Protein AF-A0A2V9ZRH6-F1 (afdb_monomer)

pLDDT: mean 89.8, std 12.89, range [31.31, 98.88]

Secondary structure (DSSP, 8-state):
-----SHHHHHHHHHHHHHHHSSHHHHHHHHSPP--EEEEE-EEESSTTTTIIIIITTTEEEHHHHHHHHHHHHHHSEE--HHHHHHHHTTSS---SSEEEEEE-TTBTHIIIIIHHHHHHHT--EEEEE-HHHHHHT---HHHHHHHHHHH---SEEEETTTTEEEE-SSHHHHHHHHHHHHHHHHT--HHHHHHHHHHHHHHTT-------TTSBPPHHHHHHHHHTT-EEEE--SS---GGG--

Radius of gyration: 20.86 Å; Cα contacts (8 Å, |Δi|>4): 371; chains: 1; bounding box: 56×36×54 Å

Sequence (247 aa):
MMSKNNSSRGIKHHVRTAIAKTGVMRLAVHAAPASIAILRYHSVQEDRARFGNSIGEAIIHSLATFRQQMETVAVQFDPMSMDDALLFLRGERSLPRRPVVVTFDDGFADNAELAAPVLDRLGIPATFYVTVNPVDSSQPPWFCRLRHAFATTQKKTWFDSIEDSTRNLEKAPERKAAFLVASERCAQKTAAAQNGALQLIEHELEVEPFAPGERFMMSWEQVRSLRKAGHIVGSHTLSHPNLAHIT

Solvent-accessible surface area (backbone atoms only — not comparable to full-atom values): 13722 Å² total; per-residue (Å²): 142,79,91,80,61,73,65,60,54,54,53,51,49,52,50,51,52,48,45,64,70,68,39,56,59,63,56,51,57,76,76,47,78,94,70,74,47,75,47,78,47,44,38,39,28,86,58,49,70,82,46,25,51,28,76,29,56,93,53,41,36,38,40,70,58,51,49,56,49,48,56,47,40,63,74,72,38,40,68,35,42,67,67,59,53,52,35,34,76,71,70,76,43,82,80,63,96,42,32,32,30,40,35,31,39,63,33,34,19,34,40,61,74,52,43,41,63,55,28,62,77,61,71,44,42,36,34,40,21,29,19,44,46,28,30,75,69,66,40,78,51,67,67,29,43,51,38,30,35,63,64,67,31,82,51,54,58,48,75,39,82,84,78,74,40,78,41,56,38,79,46,71,71,46,28,50,50,53,44,52,55,55,48,52,58,40,40,66,31,50,72,70,61,21,53,51,52,51,52,51,49,32,57,76,39,69,40,78,83,80,74,84,63,84,70,53,35,26,46,70,68,49,57,52,46,44,46,74,76,65,31,48,77,46,76,38,50,58,75,64,58,39,72,94,56,64,131

Foldseek 3Di:
DDDPDPPVVVVVVVVVVVCVVVCVVVVVLVVDPDDEAEAEAAAEDCDLVLLCQQCNSVRYHYLVVLLVVLVCCLVPADADAVVQVVCVVVVNDDDDSHYYAYEYEAAFLRCLVRVLVSCLVSVHAYEYAYQAQCQVVVHGALLSQLSNLLSPQPDQWFQDPVVRDIFGSPDPVRSVVVSVVLVVVLLLDDDPVSVVSSVVSSVRSVHDGDDSDPRGGHYVVSVVVSVVSVYHYHHCYHRNHNPVNDD

Nearest PDB structures (foldseek):
  6dq3-assembly2_B  TM=8.602E-01  e=1.138E-06  Streptococcus pyogenes
  4f9d-assembly1_A  TM=4.396E-01  e=4.884E-07  Escherichia coli K-12
  3vus-assembly1_A  TM=4.229E-01  e=5.512E-07  Escherichia coli K-12
  4f9j-assembly2_B  TM=4.388E-01  e=1.540E-06  Escherichia coli K-12
  5bu6-assembly1_A  TM=3.943E-01  e=5.820E-06  Bordetella bronchiseptica RB50

Mean predicted aligned error: 7.17 Å

Structure (mmCIF, N/CA/C/O backbone):
data_AF-A0A2V9ZRH6-F1
#
_entry.id   AF-A0A2V9ZRH6-F1
#
loop_
_atom_site.group_PDB
_atom_site.id
_atom_site.type_symbol
_atom_site.label_atom_id
_atom_site.label_alt_id
_atom_site.label_comp_id
_atom_site.label_asym_id
_atom_site.label_entity_id
_atom_site.label_seq_id
_atom_site.pdbx_PDB_ins_code
_atom_site.Cartn_x
_atom_site.Cartn_y
_atom_site.Cartn_z
_atom_site.occupancy
_atom_site.B_iso_or_equiv
_atom_site.auth_seq_id
_atom_site.auth_comp_id
_atom_site.auth_asym_id
_atom_site.auth_atom_id
_atom_site.pdbx_PDB_model_num
ATOM 1 N N . MET A 1 1 ? 32.231 13.919 0.651 1.00 37.91 1 MET A N 1
ATOM 2 C CA . MET A 1 1 ? 32.568 13.510 2.031 1.00 37.91 1 MET A CA 1
ATOM 3 C C . MET A 1 1 ? 31.664 14.275 2.997 1.00 37.91 1 MET A C 1
ATOM 5 O O . MET A 1 1 ? 31.965 15.401 3.348 1.00 37.91 1 MET A O 1
ATOM 9 N N . MET A 1 2 ? 30.504 13.712 3.346 1.00 31.31 2 MET A N 1
ATOM 10 C CA . MET A 1 2 ? 29.582 14.247 4.360 1.00 31.31 2 MET A CA 1
ATOM 11 C C . MET A 1 2 ? 28.933 13.050 5.057 1.00 31.31 2 MET A C 1
ATOM 13 O O . MET A 1 2 ? 27.929 12.506 4.608 1.00 31.31 2 MET A O 1
ATOM 17 N N . SER A 1 3 ? 29.566 12.618 6.145 1.00 37.31 3 SER A N 1
ATOM 18 C CA . SER A 1 3 ? 28.985 11.703 7.123 1.00 37.31 3 SER A CA 1
ATOM 19 C C . SER A 1 3 ? 27.866 12.447 7.850 1.00 37.31 3 SER A C 1
ATOM 21 O O . SER A 1 3 ? 28.121 13.262 8.734 1.00 37.31 3 SER A O 1
ATOM 23 N N . LYS A 1 4 ? 26.609 12.222 7.455 1.00 41.28 4 LYS A N 1
ATOM 24 C CA . LYS A 1 4 ? 25.461 12.601 8.281 1.00 41.28 4 LYS A CA 1
ATOM 25 C C . LYS A 1 4 ? 24.992 11.383 9.078 1.00 41.28 4 LYS A C 1
ATOM 27 O O . LYS A 1 4 ? 24.203 10.573 8.614 1.00 41.28 4 LYS A O 1
ATOM 32 N N . ASN A 1 5 ? 25.422 11.393 10.339 1.00 47.94 5 ASN A N 1
ATOM 33 C CA . ASN A 1 5 ? 24.575 11.187 11.512 1.00 47.94 5 ASN A CA 1
ATOM 34 C C . ASN A 1 5 ? 24.037 9.775 11.808 1.00 47.94 5 ASN A C 1
ATOM 36 O O . ASN A 1 5 ? 22.830 9.535 11.805 1.00 47.94 5 ASN A O 1
ATOM 40 N N . ASN A 1 6 ? 24.927 8.892 12.271 1.00 42.88 6 ASN A N 1
ATOM 41 C CA . ASN A 1 6 ? 24.525 7.777 13.141 1.00 42.88 6 ASN A CA 1
ATOM 42 C C . ASN A 1 6 ? 24.335 8.234 14.613 1.00 42.88 6 ASN A C 1
ATOM 44 O O . ASN A 1 6 ? 23.472 7.728 15.324 1.00 42.88 6 ASN A O 1
ATOM 48 N N . SER A 1 7 ? 25.062 9.277 15.044 1.00 46.47 7 SER A N 1
ATOM 49 C CA . SER A 1 7 ? 24.999 9.846 16.406 1.00 46.47 7 SER A CA 1
ATOM 50 C C . SER A 1 7 ? 23.654 10.527 16.730 1.00 46.47 7 SER A C 1
ATOM 52 O O . SER A 1 7 ? 23.067 10.299 17.790 1.00 46.47 7 SER A O 1
ATOM 54 N N . SER A 1 8 ? 23.074 11.288 15.790 1.00 48.22 8 SER A N 1
ATOM 55 C CA . SER A 1 8 ? 21.807 11.997 16.048 1.00 48.22 8 SER A CA 1
ATOM 56 C C . SER A 1 8 ? 20.585 11.075 16.138 1.00 48.22 8 SER A C 1
ATOM 58 O O . SER A 1 8 ? 19.600 11.428 16.788 1.00 48.22 8 SER A O 1
ATOM 60 N N . ARG A 1 9 ? 20.638 9.877 15.533 1.00 52.31 9 ARG A N 1
ATOM 61 C CA . ARG A 1 9 ? 19.595 8.846 15.670 1.00 52.31 9 ARG A CA 1
ATOM 62 C C . ARG A 1 9 ? 19.578 8.241 17.075 1.00 52.31 9 ARG A C 1
ATOM 64 O O . ARG A 1 9 ? 18.494 8.095 17.637 1.00 52.31 9 ARG A O 1
ATOM 71 N N . GLY A 1 10 ? 20.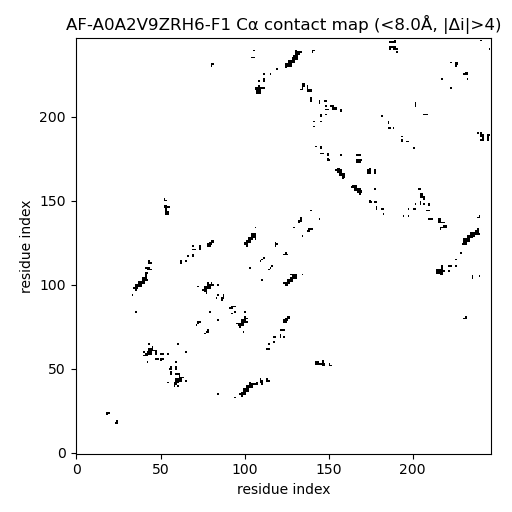748 7.967 17.656 1.00 58.94 10 GLY A N 1
ATOM 72 C CA . GLY A 1 10 ? 20.874 7.475 19.033 1.00 58.94 10 GLY A CA 1
ATOM 73 C C . GLY A 1 10 ? 20.361 8.489 20.056 1.00 58.94 10 GLY A C 1
ATOM 74 O O . GLY A 1 10 ? 19.518 8.162 20.887 1.00 58.94 10 GLY A O 1
ATOM 75 N N . ILE A 1 11 ? 20.766 9.756 19.924 1.00 69.12 11 ILE A N 1
ATOM 76 C CA . ILE A 1 11 ? 20.312 10.837 20.816 1.00 69.12 11 ILE A CA 1
ATOM 77 C C . ILE A 1 11 ? 18.791 11.026 20.724 1.00 69.12 11 ILE A C 1
ATOM 79 O O . ILE A 1 11 ? 18.114 11.053 21.749 1.00 69.12 11 ILE A O 1
ATOM 83 N N . LYS A 1 12 ? 18.219 11.070 19.511 1.00 60.78 12 LYS A N 1
ATOM 84 C CA . LYS A 1 12 ? 16.758 11.150 19.326 1.00 60.78 12 LYS A CA 1
ATOM 85 C C . LYS A 1 12 ? 16.028 9.960 19.947 1.00 60.78 12 LYS A C 1
ATOM 87 O O . LYS A 1 12 ? 14.960 10.145 20.526 1.00 60.78 12 LYS A O 1
ATOM 92 N N . HIS A 1 13 ? 16.591 8.756 19.849 1.00 68.00 13 HIS A N 1
ATOM 93 C CA . HIS A 1 13 ? 16.018 7.568 20.471 1.00 68.00 13 HIS A CA 1
ATOM 94 C C . HIS A 1 13 ? 16.013 7.680 22.002 1.00 68.00 13 HIS A C 1
ATOM 96 O O . HIS A 1 13 ? 14.967 7.479 22.613 1.00 68.00 13 HIS A O 1
ATOM 102 N N . HIS A 1 14 ? 17.132 8.062 22.622 1.00 72.75 14 HIS A N 1
ATOM 103 C CA . HIS A 1 14 ? 17.216 8.218 24.076 1.00 72.75 14 HIS A CA 1
ATOM 104 C C . HIS A 1 14 ? 16.322 9.341 24.602 1.00 72.75 14 HIS A C 1
ATOM 106 O O . HIS A 1 14 ? 15.630 9.135 25.594 1.00 72.75 14 HIS A O 1
ATOM 112 N N . VAL A 1 15 ? 16.259 10.479 23.906 1.00 74.88 15 VAL A N 1
ATOM 113 C CA . VAL A 1 15 ? 15.352 11.586 24.246 1.00 74.88 15 VAL A CA 1
ATOM 114 C C . VAL A 1 15 ? 13.893 11.144 24.138 1.00 74.88 15 VAL A C 1
ATOM 116 O O . VAL A 1 15 ? 13.125 11.355 25.072 1.00 74.88 15 VAL A O 1
ATOM 119 N N . ARG A 1 16 ? 13.503 10.456 23.054 1.00 73.31 16 ARG A N 1
ATOM 120 C CA . ARG A 1 16 ? 12.137 9.929 22.897 1.00 73.31 16 ARG A CA 1
ATOM 121 C C . ARG A 1 16 ? 11.791 8.924 23.995 1.00 73.31 16 ARG A C 1
ATOM 123 O O . ARG A 1 16 ? 10.700 8.981 24.549 1.00 73.31 16 ARG A O 1
ATOM 130 N N . THR A 1 17 ? 12.716 8.027 24.324 1.00 70.12 17 THR A N 1
ATOM 131 C CA . THR A 1 17 ? 12.535 7.027 25.382 1.00 70.12 17 THR A CA 1
ATOM 132 C C . THR A 1 17 ? 12.458 7.678 26.763 1.00 70.12 17 THR A C 1
ATOM 134 O O . THR A 1 17 ? 11.621 7.278 27.564 1.00 70.12 17 THR A O 1
ATOM 137 N N . ALA A 1 18 ? 13.268 8.701 27.040 1.00 73.25 18 ALA A N 1
ATOM 138 C CA . ALA A 1 18 ? 13.211 9.461 28.284 1.00 73.25 18 ALA A CA 1
ATOM 139 C C . ALA A 1 18 ? 11.875 10.205 28.416 1.00 73.25 18 ALA A C 1
ATOM 141 O O . ALA A 1 18 ? 11.185 10.025 29.410 1.00 73.25 18 ALA A O 1
ATOM 142 N N . ILE A 1 19 ? 11.451 10.937 27.382 1.00 71.31 19 ILE A N 1
ATOM 143 C CA . ILE A 1 19 ? 10.156 11.638 27.341 1.00 71.31 19 ILE A CA 1
ATOM 144 C C . ILE A 1 19 ? 8.974 10.662 27.491 1.00 71.31 19 ILE A C 1
ATOM 146 O O . ILE A 1 19 ? 7.994 10.959 28.175 1.00 71.31 19 ILE A O 1
ATOM 150 N N . ALA A 1 20 ? 9.056 9.478 26.876 1.00 68.19 20 ALA A N 1
ATOM 151 C CA . ALA A 1 20 ? 8.037 8.442 27.025 1.00 68.19 20 ALA A CA 1
ATOM 152 C C . ALA A 1 20 ? 7.996 7.872 28.455 1.00 68.19 20 ALA A C 1
ATOM 154 O O . ALA A 1 20 ? 6.912 7.611 28.977 1.00 68.19 20 ALA A O 1
ATOM 155 N N . LYS A 1 21 ? 9.160 7.706 29.099 1.00 72.19 21 LYS A N 1
ATOM 156 C CA . LYS A 1 21 ? 9.288 7.177 30.466 1.00 72.19 21 LYS A CA 1
ATOM 157 C C . LYS A 1 21 ? 8.916 8.188 31.552 1.00 72.19 21 LYS A C 1
ATOM 159 O O . LYS A 1 21 ? 8.420 7.773 32.591 1.00 72.19 21 LYS A O 1
ATOM 164 N N . THR A 1 22 ? 9.115 9.487 31.327 1.00 77.25 22 THR A N 1
ATOM 165 C CA . THR A 1 22 ? 8.791 10.539 32.310 1.00 77.25 22 THR A CA 1
ATOM 166 C C . THR A 1 22 ? 7.296 10.834 32.411 1.00 77.25 22 THR A C 1
ATOM 168 O O . THR A 1 22 ? 6.878 11.558 33.306 1.00 77.25 22 THR A O 1
ATOM 171 N N . GLY A 1 23 ? 6.469 10.313 31.497 1.00 66.69 23 GLY A N 1
ATOM 172 C CA . GLY A 1 23 ? 5.023 10.548 31.511 1.00 66.69 23 GLY A CA 1
ATOM 173 C C . GLY A 1 23 ? 4.612 11.963 31.089 1.00 66.69 23 GLY A C 1
ATOM 174 O O . GLY A 1 23 ? 3.419 12.246 31.037 1.00 66.69 23 GLY A O 1
ATOM 175 N N . VAL A 1 24 ? 5.558 12.825 30.700 1.00 74.00 24 VAL A N 1
ATOM 176 C CA . VAL A 1 24 ? 5.284 14.190 30.213 1.00 74.00 24 VAL A CA 1
ATOM 177 C C . VAL A 1 24 ? 4.322 14.169 29.021 1.00 74.00 24 VAL A C 1
ATOM 179 O O . VAL A 1 24 ? 3.383 14.957 28.974 1.00 74.00 24 VAL A O 1
ATOM 182 N N . MET A 1 25 ? 4.466 13.198 28.111 1.00 65.75 25 MET A N 1
ATOM 183 C CA . MET A 1 25 ? 3.510 13.012 27.009 1.00 65.75 25 MET A CA 1
ATOM 184 C C . MET A 1 25 ? 2.125 12.587 27.500 1.00 65.75 25 MET A C 1
ATOM 186 O O . MET A 1 25 ? 1.124 13.000 26.927 1.00 65.75 25 MET A O 1
ATOM 190 N N . ARG A 1 26 ? 2.042 11.789 28.575 1.00 65.12 26 ARG A N 1
ATOM 191 C CA . ARG A 1 26 ? 0.751 11.408 29.164 1.00 65.12 26 ARG A CA 1
ATOM 192 C C . ARG A 1 26 ? 0.052 12.624 29.765 1.00 65.12 26 ARG A C 1
ATOM 194 O O . ARG A 1 26 ? -1.153 12.736 29.599 1.00 65.12 26 ARG A O 1
ATOM 201 N N . LEU A 1 27 ? 0.782 13.534 30.410 1.00 64.06 27 LEU A N 1
ATOM 202 C CA . LEU A 1 27 ? 0.233 14.786 30.945 1.00 64.06 27 LEU A CA 1
ATOM 203 C C . LEU A 1 27 ? -0.203 15.746 29.830 1.00 64.06 27 LEU A C 1
ATOM 205 O O . LEU A 1 27 ? -1.314 16.261 29.881 1.00 64.06 27 LEU A O 1
ATOM 209 N N . ALA A 1 28 ? 0.614 15.916 28.787 1.00 65.56 28 ALA A N 1
ATOM 210 C CA . ALA A 1 28 ? 0.285 16.772 27.646 1.00 65.56 28 ALA A CA 1
ATOM 211 C C . ALA A 1 28 ? -0.995 16.328 26.910 1.00 65.56 28 ALA A C 1
ATOM 213 O O . ALA A 1 28 ? -1.771 17.169 26.468 1.00 65.56 28 ALA A O 1
ATOM 214 N N . VAL A 1 29 ? -1.262 15.017 26.839 1.00 63.91 29 VAL A N 1
ATOM 215 C CA . VAL A 1 29 ? -2.497 14.473 26.244 1.00 63.91 29 VAL A CA 1
ATOM 216 C C . VAL A 1 29 ? -3.758 14.891 27.014 1.00 63.91 29 VAL A C 1
ATOM 218 O O . VAL A 1 29 ? -4.801 15.040 26.392 1.00 63.91 29 VAL A O 1
ATOM 221 N N . HIS A 1 30 ? -3.687 15.141 28.328 1.00 65.06 30 HIS A N 1
ATOM 222 C CA . HIS A 1 30 ? -4.862 15.570 29.106 1.00 65.06 30 HIS A CA 1
ATOM 223 C C . HIS A 1 30 ? -5.248 17.038 28.866 1.00 65.06 30 HIS A C 1
ATOM 225 O O . HIS A 1 30 ? -6.378 17.416 29.156 1.00 65.06 30 HIS A O 1
ATOM 231 N N . ALA A 1 31 ? -4.327 17.860 28.352 1.00 69.56 31 ALA A N 1
ATOM 232 C CA . ALA A 1 31 ? -4.577 19.263 28.013 1.00 69.56 31 ALA A CA 1
ATOM 233 C C . ALA A 1 31 ? -4.838 19.482 26.510 1.00 69.56 31 ALA A C 1
ATOM 235 O O . ALA A 1 31 ? -5.194 20.585 26.099 1.00 69.56 31 ALA A O 1
ATOM 236 N N . ALA A 1 32 ? -4.632 18.453 25.683 1.00 68.69 32 ALA A N 1
ATOM 237 C CA . ALA A 1 32 ? -4.866 18.514 24.248 1.00 68.69 32 ALA A CA 1
ATOM 238 C C . ALA A 1 32 ? -6.368 18.373 23.928 1.00 68.69 32 ALA A C 1
ATOM 240 O O . ALA A 1 32 ? -7.084 17.668 24.642 1.00 68.69 32 ALA A O 1
ATOM 241 N N . PRO A 1 33 ? -6.860 19.005 22.846 1.00 71.75 33 PRO A N 1
ATOM 242 C CA . PRO A 1 33 ? -8.224 18.786 22.379 1.00 71.75 33 PRO A CA 1
ATOM 243 C C . PRO A 1 33 ? -8.466 17.307 22.045 1.00 71.75 33 PRO A C 1
ATOM 245 O O . PRO A 1 33 ? -7.546 16.577 21.654 1.00 71.75 33 PRO A O 1
ATOM 248 N N . ALA A 1 34 ? -9.722 16.877 22.187 1.00 77.31 34 ALA A N 1
ATOM 249 C CA . ALA A 1 34 ? -10.141 15.517 21.873 1.00 77.31 34 ALA A CA 1
ATOM 250 C C . ALA A 1 34 ? -9.729 15.157 20.436 1.00 77.31 34 ALA A C 1
ATOM 252 O O . ALA A 1 34 ? -10.068 15.859 19.484 1.00 77.31 34 ALA A O 1
ATOM 253 N N . SER A 1 35 ? -8.958 14.083 20.287 1.00 84.88 35 SER A N 1
ATOM 254 C CA . SER A 1 35 ? -8.385 13.660 19.009 1.00 84.88 35 SER A CA 1
ATOM 255 C C . SER A 1 35 ? -8.382 12.142 18.900 1.00 84.88 35 SER A C 1
ATOM 257 O O . SER A 1 35 ? -8.351 11.439 19.908 1.00 84.88 35 SER A O 1
ATOM 259 N N . ILE A 1 36 ? -8.419 11.647 17.662 1.00 91.38 36 ILE A N 1
ATOM 260 C CA . ILE A 1 36 ? -8.384 10.221 17.332 1.00 91.38 36 ILE A CA 1
ATOM 261 C C . ILE A 1 36 ? -7.041 9.912 16.680 1.00 91.38 36 ILE A C 1
ATOM 263 O O . ILE A 1 36 ? -6.648 10.577 15.720 1.00 91.38 36 ILE A O 1
ATOM 267 N N . ALA A 1 37 ? -6.341 8.893 17.177 1.00 94.62 37 ALA A N 1
ATOM 268 C CA . ALA A 1 37 ? -5.171 8.364 16.490 1.00 94.62 37 ALA A CA 1
ATOM 269 C C . ALA A 1 37 ? -5.615 7.382 15.396 1.00 94.62 37 ALA A C 1
ATOM 271 O O . ALA A 1 37 ? -6.329 6.425 15.682 1.00 94.62 37 ALA A O 1
ATOM 272 N N . ILE A 1 38 ? -5.167 7.586 14.157 1.00 96.88 38 ILE A N 1
ATOM 273 C CA . ILE A 1 38 ? -5.409 6.650 13.050 1.00 96.88 38 ILE A CA 1
ATOM 274 C C . ILE A 1 38 ? -4.075 6.004 12.670 1.00 96.88 38 ILE A C 1
ATOM 276 O O . ILE A 1 38 ? -3.145 6.684 12.230 1.00 96.88 38 ILE A O 1
ATOM 280 N N . LEU A 1 39 ? -3.970 4.692 12.875 1.00 98.31 39 LEU A N 1
ATOM 281 C CA . LEU A 1 39 ? -2.809 3.885 12.518 1.00 98.31 39 LEU A CA 1
ATOM 282 C C . LEU A 1 39 ? -3.047 3.243 11.155 1.00 98.31 39 LEU A C 1
ATOM 284 O O . LEU A 1 39 ? -3.880 2.351 11.024 1.00 98.31 39 LEU A O 1
ATOM 288 N N . ARG A 1 40 ? -2.291 3.688 10.153 1.00 97.88 40 ARG A N 1
ATOM 289 C CA . ARG A 1 40 ? -2.414 3.216 8.774 1.00 97.88 40 ARG A CA 1
ATOM 290 C C . ARG A 1 40 ? -1.302 2.234 8.422 1.00 97.88 40 ARG A C 1
ATOM 292 O O . ARG A 1 40 ? -0.121 2.593 8.432 1.00 97.88 40 ARG A O 1
ATOM 299 N N . TYR A 1 41 ? -1.710 1.046 8.010 1.00 98.56 41 TYR A N 1
ATOM 300 C CA . TYR A 1 41 ? -0.884 -0.036 7.493 1.00 98.56 41 TYR A CA 1
ATOM 301 C C . TYR A 1 41 ? -1.184 -0.276 6.011 1.00 98.56 41 TYR A C 1
ATOM 303 O O . TYR A 1 41 ? -2.111 0.304 5.456 1.00 98.56 41 TYR A O 1
ATOM 311 N N . HIS A 1 42 ? -0.343 -1.061 5.346 1.00 98.12 42 HIS A N 1
ATOM 312 C CA . HIS A 1 42 ? -0.558 -1.466 3.952 1.00 98.12 42 HIS A CA 1
ATOM 313 C C . HIS A 1 42 ? -0.349 -2.973 3.835 1.00 98.12 42 HIS A C 1
ATOM 315 O O . HIS A 1 42 ? -1.299 -3.681 3.544 1.00 98.12 42 HIS A O 1
ATOM 321 N N . SER A 1 43 ? 0.871 -3.446 4.125 1.00 98.06 43 SER A N 1
ATOM 322 C CA . SER A 1 43 ? 1.259 -4.862 4.074 1.00 98.06 43 SER A CA 1
ATOM 323 C C . SER A 1 43 ? 1.958 -5.292 5.368 1.00 98.06 43 SER A C 1
ATOM 325 O O . SER A 1 43 ? 2.771 -4.544 5.929 1.00 98.06 43 SER A O 1
ATOM 327 N N . VAL A 1 44 ? 1.654 -6.500 5.837 1.00 98.12 44 VAL A N 1
ATOM 328 C CA . VAL A 1 44 ? 2.242 -7.171 7.000 1.00 98.12 44 VAL A CA 1
ATOM 329 C C . VAL A 1 44 ? 2.787 -8.526 6.560 1.00 98.12 44 VAL A C 1
ATOM 331 O O . VAL A 1 44 ? 2.029 -9.397 6.173 1.00 98.12 44 VAL A O 1
ATOM 334 N N . GLN A 1 45 ? 4.097 -8.742 6.643 1.00 96.69 45 GLN A N 1
ATOM 335 C CA . GLN A 1 45 ? 4.755 -9.954 6.136 1.00 96.69 45 GLN A CA 1
ATOM 336 C C . GLN A 1 45 ? 5.626 -10.610 7.208 1.00 96.69 45 GLN A C 1
ATOM 338 O O . GLN A 1 45 ? 6.186 -9.926 8.063 1.00 96.69 45 GLN A O 1
ATOM 343 N N . GLU A 1 46 ? 5.801 -11.928 7.159 1.00 95.56 46 GLU A N 1
ATOM 344 C CA . GLU A 1 46 ? 6.802 -12.608 7.996 1.00 95.56 46 GLU A CA 1
ATOM 345 C C . GLU A 1 46 ? 8.223 -12.213 7.574 1.00 95.56 46 GLU A C 1
ATOM 347 O O . GLU A 1 46 ? 9.013 -11.749 8.399 1.00 95.56 46 GLU A O 1
ATOM 352 N N . ASP A 1 47 ? 8.499 -12.301 6.270 1.00 92.75 47 ASP A N 1
ATOM 353 C CA . ASP A 1 47 ? 9.725 -11.818 5.644 1.00 92.75 47 ASP A CA 1
ATOM 354 C C . ASP A 1 47 ? 9.445 -10.587 4.771 1.00 92.75 47 ASP A C 1
ATOM 356 O O . ASP A 1 47 ? 8.764 -10.645 3.745 1.00 92.75 47 ASP A O 1
ATOM 360 N N . ARG A 1 48 ? 10.025 -9.452 5.168 1.00 92.75 48 ARG A N 1
ATOM 361 C CA . ARG A 1 48 ? 9.894 -8.169 4.462 1.00 92.75 48 ARG A CA 1
ATOM 362 C C . ARG A 1 48 ? 10.570 -8.184 3.090 1.00 92.75 48 ARG A C 1
ATOM 364 O O . ARG A 1 48 ? 10.193 -7.384 2.235 1.00 92.75 48 ARG A O 1
ATOM 371 N N . ALA A 1 49 ? 11.562 -9.051 2.880 1.00 91.19 49 ALA A N 1
ATOM 372 C CA . ALA A 1 49 ? 12.293 -9.123 1.622 1.00 91.19 49 ALA A CA 1
ATOM 373 C C . ALA A 1 49 ? 11.434 -9.707 0.492 1.00 91.19 49 ALA A C 1
ATOM 375 O O . ALA A 1 49 ? 11.573 -9.262 -0.649 1.00 91.19 49 ALA A O 1
ATOM 376 N N . ARG A 1 50 ? 10.488 -10.608 0.812 1.00 89.56 50 ARG A N 1
ATOM 377 C CA . ARG A 1 50 ? 9.612 -11.296 -0.156 1.00 89.56 50 ARG A CA 1
ATOM 378 C C . ARG A 1 50 ? 9.002 -10.353 -1.197 1.00 89.56 50 ARG A C 1
ATOM 380 O O . ARG A 1 50 ? 9.029 -10.652 -2.386 1.00 89.56 50 ARG A O 1
ATOM 387 N N . PHE A 1 51 ? 8.492 -9.204 -0.756 1.00 93.38 51 PHE A N 1
ATOM 388 C CA . PHE A 1 51 ? 7.899 -8.180 -1.626 1.00 93.38 51 PHE A CA 1
ATOM 389 C C . PHE A 1 51 ? 8.569 -6.805 -1.483 1.00 93.38 51 PHE A C 1
ATOM 391 O O . PHE A 1 51 ? 8.019 -5.784 -1.904 1.00 93.38 51 PHE A O 1
ATOM 398 N N . GLY A 1 52 ? 9.781 -6.753 -0.918 1.00 93.06 52 GLY A N 1
ATOM 399 C CA . GLY A 1 52 ? 10.516 -5.504 -0.688 1.00 93.06 52 GLY A CA 1
ATOM 400 C C . GLY A 1 52 ? 10.769 -4.712 -1.976 1.00 93.06 52 GLY A C 1
ATOM 401 O O . GLY A 1 52 ? 10.683 -3.484 -1.972 1.00 93.06 52 GLY A O 1
ATOM 402 N N . ASN A 1 53 ? 10.973 -5.415 -3.093 1.00 93.81 53 ASN A N 1
ATOM 403 C CA . ASN A 1 53 ? 11.205 -4.819 -4.410 1.00 93.81 53 ASN A CA 1
ATOM 404 C C . ASN A 1 53 ? 9.926 -4.391 -5.149 1.00 93.81 53 ASN A C 1
ATOM 406 O O . ASN A 1 53 ? 10.032 -3.671 -6.133 1.00 93.81 53 ASN A O 1
ATOM 410 N N . SER A 1 54 ? 8.730 -4.788 -4.703 1.00 94.56 54 SER A N 1
ATOM 411 C CA . SER A 1 54 ? 7.459 -4.447 -5.364 1.00 94.56 54 SER A CA 1
ATOM 412 C C . SER A 1 54 ? 6.583 -3.542 -4.500 1.00 94.56 54 SER A C 1
ATOM 414 O O . SER A 1 54 ? 6.200 -2.460 -4.928 1.00 94.56 54 SER A O 1
ATOM 416 N N . ILE A 1 55 ? 6.326 -3.899 -3.245 1.00 95.31 55 ILE A N 1
ATOM 417 C CA . ILE A 1 55 ? 5.558 -3.053 -2.319 1.00 95.31 55 ILE A CA 1
ATOM 418 C C . ILE A 1 55 ? 6.465 -1.945 -1.767 1.00 95.31 55 ILE A C 1
ATOM 420 O O . ILE A 1 55 ? 6.118 -0.765 -1.802 1.00 95.31 55 ILE A O 1
ATOM 424 N N . GLY A 1 56 ? 7.689 -2.297 -1.369 1.00 93.25 56 GLY A N 1
ATOM 425 C CA . GLY A 1 56 ? 8.659 -1.382 -0.769 1.00 93.25 56 GLY A CA 1
ATOM 426 C C . GLY A 1 56 ? 8.858 -1.661 0.716 1.00 93.25 56 GLY A C 1
ATOM 427 O O . GLY A 1 56 ? 7.907 -1.669 1.494 1.00 93.25 56 GLY A O 1
ATOM 428 N N . GLU A 1 57 ? 10.111 -1.817 1.146 1.00 88.56 57 GLU A N 1
ATOM 429 C CA . GLU A 1 57 ? 10.428 -2.155 2.542 1.00 88.56 57 GLU A CA 1
ATOM 430 C C . GLU A 1 57 ? 9.865 -1.157 3.565 1.00 88.56 57 GLU A C 1
ATOM 432 O O . GLU A 1 57 ? 9.498 -1.539 4.670 1.00 88.56 57 GLU A O 1
ATOM 437 N N . ALA A 1 58 ? 9.780 0.131 3.230 1.00 88.62 58 ALA A N 1
ATOM 438 C CA . ALA A 1 58 ? 9.228 1.136 4.141 1.00 88.62 58 ALA A CA 1
ATOM 439 C C . ALA A 1 58 ? 7.703 1.012 4.344 1.00 88.62 58 ALA A C 1
ATOM 441 O O . ALA A 1 58 ? 7.175 1.591 5.290 1.00 88.62 58 ALA A O 1
ATOM 442 N N . ILE A 1 59 ? 7.016 0.293 3.454 1.00 94.19 59 ILE A N 1
ATOM 443 C CA . ILE A 1 59 ? 5.561 0.102 3.454 1.00 94.19 59 ILE A CA 1
ATOM 444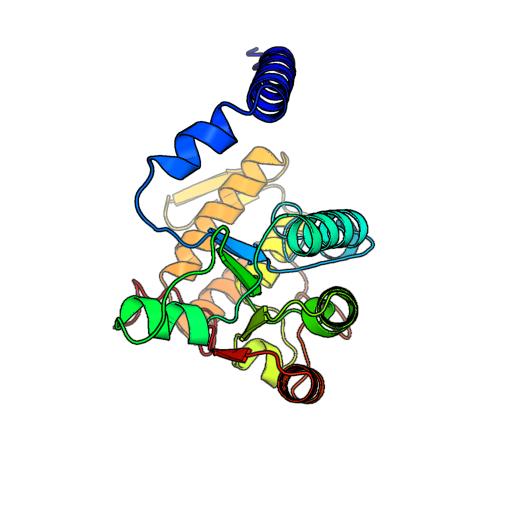 C C . ILE A 1 59 ? 5.200 -1.218 4.151 1.00 94.19 59 ILE A C 1
ATOM 446 O O . ILE A 1 59 ? 4.262 -1.268 4.949 1.00 94.19 59 ILE A O 1
ATOM 450 N N . ILE A 1 60 ? 5.994 -2.266 3.918 1.00 96.75 60 ILE A N 1
ATOM 451 C CA . ILE A 1 60 ? 5.823 -3.567 4.569 1.00 96.75 60 ILE A CA 1
ATOM 452 C C . ILE A 1 60 ? 6.204 -3.458 6.049 1.00 96.75 60 ILE A C 1
ATOM 454 O O . ILE A 1 60 ? 7.275 -2.955 6.388 1.00 96.75 60 ILE A O 1
ATOM 458 N N . HIS A 1 61 ? 5.368 -3.979 6.942 1.00 97.19 61 HIS A N 1
ATOM 459 C CA . HIS A 1 61 ? 5.691 -4.212 8.351 1.00 97.19 61 HIS A CA 1
ATOM 460 C C . HIS A 1 61 ? 5.990 -5.694 8.580 1.00 97.19 61 HIS A C 1
ATOM 462 O O . HIS A 1 61 ? 5.407 -6.545 7.919 1.00 97.19 61 HIS A O 1
ATOM 468 N N . SER A 1 62 ? 6.900 -6.029 9.505 1.00 97.56 62 SER A N 1
ATOM 469 C CA . SER A 1 62 ? 7.037 -7.440 9.886 1.00 97.56 62 SER A CA 1
ATOM 470 C C . SER A 1 62 ? 5.845 -7.862 10.746 1.00 97.56 62 SER A C 1
ATOM 472 O O . SER A 1 62 ? 5.381 -7.076 11.579 1.00 97.56 62 SER A O 1
ATOM 474 N N . LEU A 1 63 ? 5.391 -9.107 10.608 1.00 98.38 63 LEU A N 1
ATOM 475 C CA . LEU A 1 63 ? 4.312 -9.666 11.424 1.00 98.38 63 LEU A CA 1
ATOM 476 C C . LEU A 1 63 ? 4.639 -9.583 12.919 1.00 98.38 63 LEU A C 1
ATOM 478 O O . LEU A 1 63 ? 3.789 -9.216 13.727 1.00 98.38 63 LEU A O 1
ATOM 482 N N . ALA A 1 64 ? 5.894 -9.841 13.292 1.00 98.12 64 ALA A N 1
ATOM 483 C CA . ALA A 1 64 ? 6.347 -9.723 14.675 1.00 98.12 64 ALA A CA 1
ATOM 484 C C . ALA A 1 64 ? 6.192 -8.292 15.223 1.00 98.12 64 ALA A C 1
ATOM 486 O O . ALA A 1 64 ? 5.679 -8.107 16.328 1.00 98.12 64 ALA A O 1
ATOM 487 N N . THR A 1 65 ? 6.594 -7.275 14.452 1.00 97.75 65 THR A N 1
ATOM 488 C CA . THR A 1 65 ? 6.440 -5.870 14.856 1.00 97.75 65 THR A CA 1
ATOM 489 C C . THR A 1 65 ? 4.976 -5.453 14.878 1.00 97.75 65 THR A C 1
ATOM 491 O O . THR A 1 65 ? 4.558 -4.797 15.830 1.00 97.75 65 THR A O 1
ATOM 494 N N . PHE A 1 66 ? 4.189 -5.851 13.877 1.00 98.69 66 PHE A N 1
ATOM 495 C CA . PHE A 1 66 ? 2.756 -5.574 13.840 1.00 98.69 66 PHE A CA 1
ATOM 496 C C . PHE A 1 66 ? 2.047 -6.161 15.067 1.00 98.69 66 PHE A C 1
ATOM 498 O O . PHE A 1 66 ? 1.341 -5.442 15.770 1.00 98.69 66 PHE A O 1
ATOM 505 N N . ARG A 1 67 ? 2.323 -7.425 15.411 1.00 98.75 67 ARG A N 1
ATOM 506 C CA . ARG A 1 67 ? 1.768 -8.074 16.605 1.00 98.75 67 ARG A CA 1
ATOM 507 C C . ARG A 1 67 ? 2.110 -7.314 17.885 1.00 98.75 67 ARG A C 1
ATOM 509 O O . ARG A 1 67 ? 1.213 -7.018 18.664 1.00 98.75 67 ARG A O 1
ATOM 516 N N . GLN A 1 68 ? 3.371 -6.926 18.072 1.00 98.44 68 GLN A N 1
ATOM 517 C CA . GLN A 1 68 ? 3.784 -6.145 19.243 1.00 98.44 68 GLN A CA 1
ATOM 518 C C . GLN A 1 68 ? 3.067 -4.783 19.320 1.00 98.44 68 GLN A C 1
ATOM 520 O O . GLN A 1 68 ? 2.700 -4.317 20.404 1.00 98.44 68 GLN A O 1
ATOM 525 N N . GLN A 1 69 ? 2.869 -4.127 18.174 1.00 98.62 69 GLN A N 1
ATOM 526 C CA . GLN A 1 69 ? 2.117 -2.875 18.099 1.00 98.62 69 GLN A CA 1
ATOM 527 C C . GLN A 1 69 ? 0.650 -3.094 18.485 1.00 98.62 69 GLN A C 1
ATOM 529 O O . GLN A 1 69 ? 0.131 -2.329 19.295 1.00 98.62 69 GLN A O 1
ATOM 534 N N . MET A 1 70 ? 0.006 -4.147 17.976 1.00 98.75 70 MET A N 1
ATOM 535 C CA . ME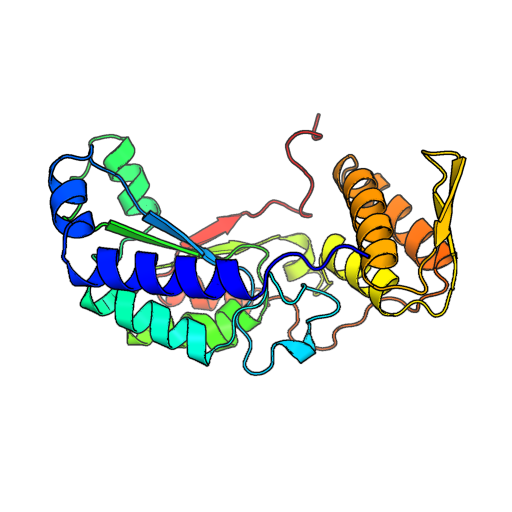T A 1 70 ? -1.395 -4.451 18.278 1.00 98.75 70 MET A CA 1
ATOM 536 C C . MET A 1 70 ? -1.603 -4.882 19.734 1.00 98.75 70 MET A C 1
ATOM 538 O O . MET A 1 70 ? -2.551 -4.435 20.368 1.00 98.75 70 MET A O 1
ATOM 542 N N . GLU A 1 71 ? -0.683 -5.652 20.317 1.00 98.62 71 GLU A N 1
ATOM 543 C CA . GLU A 1 71 ? -0.694 -5.972 21.753 1.00 98.62 71 GLU A CA 1
ATOM 544 C C . GLU A 1 71 ? -0.587 -4.695 22.605 1.00 98.62 71 GLU A C 1
ATOM 546 O O . GLU A 1 71 ? -1.294 -4.528 23.599 1.00 98.62 71 GLU A O 1
ATOM 551 N N . THR A 1 72 ? 0.248 -3.740 22.186 1.00 97.94 72 THR A N 1
ATOM 552 C CA . THR A 1 72 ? 0.343 -2.431 22.851 1.00 97.94 72 THR A CA 1
ATOM 553 C C . THR A 1 72 ? -0.954 -1.635 22.714 1.00 97.94 72 THR A C 1
ATOM 555 O O . THR A 1 72 ? -1.383 -0.998 23.677 1.00 97.94 72 THR A O 1
ATOM 558 N N . VAL A 1 73 ? -1.575 -1.667 21.533 1.00 97.94 73 VAL A N 1
ATOM 559 C CA . VAL A 1 73 ? -2.867 -1.026 21.262 1.00 97.94 73 VAL A CA 1
ATOM 560 C C . VAL A 1 73 ? -3.955 -1.603 22.164 1.00 97.94 73 VAL A C 1
ATOM 562 O O . VAL A 1 73 ? -4.596 -0.833 22.871 1.00 97.94 73 VAL A O 1
ATOM 565 N N . ALA A 1 74 ? -4.085 -2.928 22.231 1.00 97.31 74 ALA A N 1
ATOM 566 C CA . ALA A 1 74 ? -5.090 -3.610 23.046 1.00 97.31 74 ALA A CA 1
ATOM 567 C C . ALA A 1 74 ? -4.957 -3.315 24.551 1.00 97.31 74 ALA A C 1
ATOM 569 O O . ALA A 1 74 ? -5.954 -3.263 25.262 1.00 97.31 74 ALA A O 1
ATOM 570 N N . VAL A 1 75 ? -3.731 -3.117 25.051 1.00 96.50 75 VAL A N 1
ATOM 571 C CA . VAL A 1 75 ? -3.484 -2.869 26.484 1.00 96.50 75 VAL A CA 1
ATOM 572 C C . VAL A 1 75 ? -3.581 -1.388 26.853 1.00 96.50 75 VAL A C 1
ATOM 574 O O . VAL A 1 75 ? -3.936 -1.049 27.981 1.00 96.50 75 VAL A O 1
ATOM 577 N N . GLN A 1 76 ? -3.180 -0.486 25.955 1.00 94.88 76 GLN A N 1
ATOM 578 C CA . GLN A 1 76 ? -2.969 0.919 26.314 1.00 94.88 76 GLN A CA 1
ATOM 579 C C . GLN A 1 76 ? -3.974 1.884 25.700 1.00 94.88 76 GLN A C 1
ATOM 581 O O . GLN A 1 76 ? -4.056 3.017 26.175 1.00 94.88 76 GLN A O 1
ATOM 586 N N . PHE A 1 77 ? -4.685 1.494 24.655 1.00 95.81 77 PHE A N 1
ATOM 587 C CA . PHE A 1 77 ? -5.608 2.358 23.933 1.00 95.81 77 PHE A CA 1
ATOM 588 C C . PHE A 1 77 ? -7.010 1.761 23.961 1.00 95.81 77 PHE A C 1
ATOM 590 O O . PHE A 1 77 ? -7.212 0.664 24.469 1.00 95.81 77 PHE A O 1
ATOM 597 N N . ASP A 1 78 ? -7.960 2.515 23.425 1.00 95.62 78 ASP A N 1
ATOM 598 C CA . ASP A 1 78 ? -9.349 2.114 23.277 1.00 95.62 78 ASP A CA 1
ATOM 599 C C . ASP A 1 78 ? -9.621 1.951 21.769 1.00 95.62 78 ASP A C 1
ATOM 601 O O . ASP A 1 78 ? -9.931 2.942 21.093 1.00 95.62 78 ASP A O 1
ATOM 605 N N . PRO A 1 79 ? -9.410 0.747 21.196 1.00 97.19 79 PRO A N 1
ATOM 606 C CA . PRO A 1 79 ? -9.648 0.506 19.782 1.00 97.19 79 PRO A CA 1
ATOM 607 C C . PRO A 1 79 ? -11.115 0.724 19.427 1.00 97.19 79 PRO A C 1
ATOM 609 O O . PRO A 1 79 ? -12.011 0.266 20.135 1.00 97.19 79 PRO A O 1
ATOM 612 N N . MET A 1 80 ? -11.360 1.406 18.316 1.00 96.12 80 MET A N 1
ATOM 613 C CA . MET A 1 80 ? -12.703 1.688 17.818 1.00 96.12 80 MET A CA 1
ATOM 614 C C . MET A 1 80 ? -12.753 1.561 16.298 1.00 96.12 80 MET A C 1
ATOM 616 O O . MET A 1 80 ? -11.728 1.646 15.616 1.00 96.12 80 MET A O 1
ATOM 620 N N . SER A 1 81 ? -13.950 1.338 15.761 1.00 96.81 81 SER A N 1
ATOM 6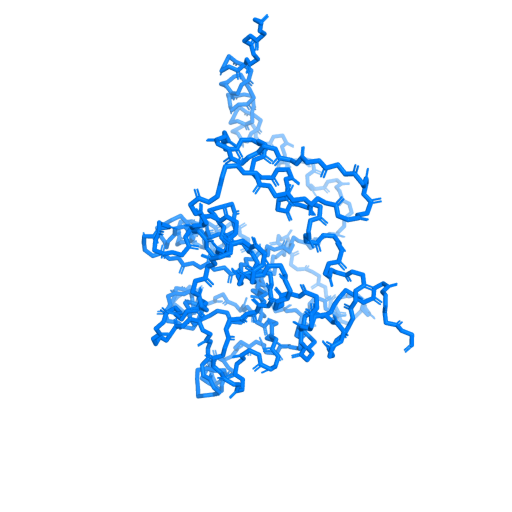21 C CA . SER A 1 81 ? -14.142 1.263 14.315 1.00 96.81 81 SER A CA 1
ATOM 622 C C . SER A 1 81 ? -14.089 2.655 13.670 1.00 96.81 81 SER A C 1
ATOM 624 O O . SER A 1 81 ? -14.242 3.680 14.341 1.00 96.81 81 SER A O 1
ATOM 626 N N . MET A 1 82 ? -13.893 2.708 12.349 1.00 96.69 82 MET A N 1
ATOM 627 C CA . MET A 1 82 ? -13.992 3.973 11.611 1.00 96.69 82 MET A CA 1
ATOM 628 C C . MET A 1 82 ? -15.410 4.560 11.685 1.00 96.69 82 MET A C 1
ATOM 630 O O . MET A 1 82 ? -15.557 5.773 11.810 1.00 96.69 82 MET A O 1
ATOM 634 N N . ASP A 1 83 ? -16.449 3.722 11.696 1.00 95.62 83 ASP A N 1
ATOM 635 C CA . ASP A 1 83 ? -17.835 4.179 11.853 1.00 95.62 83 ASP A CA 1
ATOM 636 C C . ASP A 1 83 ? -18.050 4.864 13.209 1.00 95.62 83 ASP A C 1
ATOM 638 O O . ASP A 1 83 ? -18.657 5.933 13.273 1.00 95.62 83 ASP A O 1
ATOM 642 N N . ASP A 1 84 ? -17.464 4.334 14.288 1.00 94.81 84 ASP A N 1
ATOM 643 C CA . ASP A 1 84 ? -17.515 4.984 15.603 1.00 94.81 84 ASP A CA 1
ATOM 644 C C . ASP A 1 84 ? -16.841 6.366 15.585 1.00 94.81 84 ASP A C 1
ATOM 646 O O . ASP A 1 84 ? -17.305 7.300 16.245 1.00 94.81 84 ASP A O 1
ATOM 650 N N . ALA A 1 85 ? -15.746 6.505 14.830 1.00 93.44 85 ALA A N 1
ATOM 651 C CA . ALA A 1 85 ? -15.034 7.771 14.679 1.00 93.44 85 ALA A CA 1
ATOM 652 C C . ALA A 1 85 ? -15.873 8.789 13.890 1.00 93.44 85 ALA A C 1
ATOM 654 O O . ALA A 1 85 ? -15.916 9.967 14.251 1.00 93.44 85 ALA A O 1
ATOM 655 N N . LEU A 1 86 ? -16.595 8.338 12.860 1.00 93.38 86 LEU A N 1
ATOM 656 C CA . LEU A 1 86 ? -17.528 9.171 12.099 1.00 93.38 86 LEU A CA 1
ATOM 657 C C . LEU A 1 86 ? -18.717 9.632 12.951 1.00 93.38 86 LEU A C 1
ATOM 659 O O . LEU A 1 86 ? -19.102 10.796 12.861 1.00 93.38 86 LEU A O 1
ATOM 663 N N . LEU A 1 87 ? -19.267 8.765 13.806 1.00 93.56 87 LEU A N 1
ATOM 664 C CA . LEU A 1 87 ? -20.334 9.140 14.742 1.00 93.56 87 LEU A CA 1
ATOM 665 C C . LEU A 1 87 ? -19.874 10.226 15.723 1.00 93.56 87 LEU A C 1
ATOM 667 O O . LEU A 1 87 ? -20.622 11.163 15.997 1.00 93.56 87 LEU A O 1
ATOM 671 N N . PHE A 1 88 ? -18.628 10.159 16.205 1.00 90.94 88 PHE A N 1
ATOM 672 C CA . PHE A 1 88 ? -18.061 11.239 17.016 1.00 90.94 88 PHE A CA 1
ATOM 673 C C . PHE A 1 88 ? -17.979 12.561 16.246 1.00 90.94 88 PHE A C 1
ATOM 675 O O . PHE A 1 88 ? -18.393 13.594 16.769 1.00 90.94 88 PHE A O 1
ATOM 682 N N . LEU A 1 89 ? -17.500 12.542 14.998 1.00 88.81 89 LEU A N 1
ATOM 683 C CA . LEU A 1 89 ? -17.419 13.753 14.171 1.00 88.81 89 LEU A CA 1
ATOM 684 C C . LEU A 1 89 ? -18.792 14.401 13.931 1.00 88.81 89 LEU A C 1
ATOM 686 O O . LEU A 1 89 ? -18.867 15.612 13.738 1.00 88.81 89 LEU A O 1
ATOM 690 N N . ARG A 1 90 ? -19.871 13.612 13.972 1.00 92.94 90 ARG A N 1
ATOM 691 C CA . ARG A 1 90 ? -21.259 14.090 13.872 1.00 92.94 90 ARG A CA 1
ATOM 692 C C . ARG A 1 90 ? -21.865 14.536 15.208 1.00 92.94 90 ARG A C 1
ATOM 694 O O . ARG A 1 90 ? -22.986 15.029 15.224 1.00 92.94 90 ARG A O 1
ATOM 701 N N . GLY A 1 91 ? -21.151 14.374 16.322 1.00 90.62 91 GLY A N 1
ATOM 702 C CA . GLY A 1 91 ? -21.661 14.665 17.665 1.00 90.62 91 GLY A CA 1
ATOM 703 C C . GLY A 1 91 ? -22.620 13.604 18.218 1.00 90.62 91 GLY A C 1
ATOM 704 O O . GLY A 1 91 ? -23.280 13.845 19.223 1.00 90.62 91 GLY A O 1
ATOM 705 N N . GLU A 1 92 ? -22.692 12.428 17.591 1.00 92.75 92 GLU A N 1
ATOM 706 C CA . GLU A 1 92 ? -23.614 11.339 17.951 1.00 92.75 92 GLU A CA 1
ATOM 707 C C . GLU A 1 92 ? -23.003 10.357 18.970 1.00 92.75 92 GLU A C 1
ATOM 709 O O . GLU A 1 92 ? -23.696 9.504 19.523 1.00 92.75 92 GLU A O 1
ATOM 714 N N . ARG A 1 93 ? -21.694 10.465 19.236 1.00 87.00 93 ARG A N 1
ATOM 715 C CA . ARG A 1 93 ? -20.956 9.595 20.160 1.00 87.00 93 ARG A CA 1
ATOM 716 C C . ARG A 1 93 ? -19.835 10.357 20.858 1.00 87.00 93 ARG A C 1
ATOM 718 O O . ARG A 1 93 ? -19.209 11.217 20.252 1.00 87.00 93 ARG A O 1
ATOM 725 N N . SER A 1 94 ? -19.539 10.022 22.112 1.00 87.94 94 SER A N 1
ATOM 726 C CA . SER A 1 94 ? -18.349 10.518 22.813 1.00 87.94 94 SER A CA 1
ATOM 727 C C . SER A 1 94 ? -17.120 9.656 22.510 1.00 87.94 94 SER A C 1
ATOM 729 O O . SER A 1 94 ? -17.222 8.440 22.331 1.00 87.9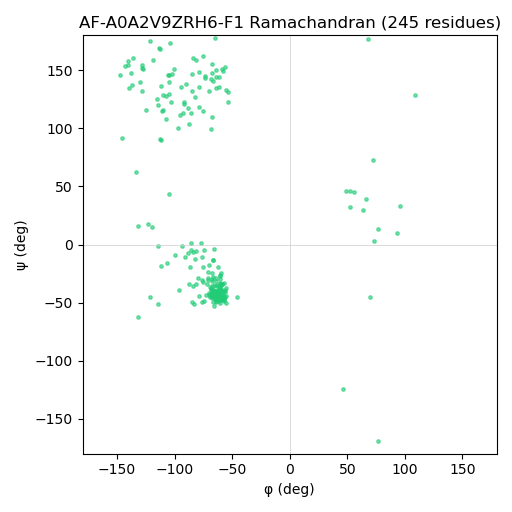4 94 SER A O 1
ATOM 731 N N . LEU A 1 95 ? -15.934 10.274 22.470 1.00 86.94 95 LEU A N 1
ATOM 732 C CA . LEU A 1 95 ? -14.694 9.508 22.356 1.00 86.94 95 LEU A CA 1
ATOM 733 C C . LEU A 1 95 ? -14.364 8.801 23.671 1.00 86.94 95 LEU A C 1
ATOM 735 O O . LEU A 1 95 ? -14.554 9.383 24.745 1.00 86.94 95 LEU A O 1
ATOM 739 N N . PRO A 1 96 ? -13.805 7.579 23.603 1.00 87.75 96 PRO A N 1
ATOM 740 C CA . PRO A 1 96 ? -13.120 7.005 24.746 1.00 87.75 96 PRO A CA 1
ATOM 741 C C . PRO A 1 96 ? -11.877 7.843 25.080 1.00 87.75 96 PRO A C 1
ATOM 743 O O . PRO A 1 96 ? -11.546 8.821 24.409 1.00 87.75 96 PRO A O 1
ATOM 746 N N . ARG A 1 97 ? -11.161 7.479 26.144 1.00 86.69 97 ARG A N 1
ATOM 747 C CA . ARG A 1 97 ? -10.059 8.308 26.645 1.00 86.69 97 ARG A CA 1
ATOM 748 C C . ARG A 1 97 ? -8.839 8.283 25.723 1.00 86.69 97 ARG A C 1
ATOM 750 O O . ARG A 1 97 ? -8.112 9.271 25.650 1.00 86.69 97 ARG A O 1
ATOM 757 N N . ARG A 1 98 ? -8.562 7.151 25.071 1.00 90.81 98 ARG A N 1
ATOM 758 C CA . ARG A 1 98 ? -7.400 6.962 24.187 1.00 90.81 98 ARG A CA 1
ATOM 759 C C . ARG A 1 98 ? -7.822 6.288 22.875 1.00 90.81 98 ARG A C 1
ATOM 761 O O . ARG A 1 98 ? -7.356 5.182 22.600 1.00 90.81 98 ARG A O 1
ATOM 768 N N . PRO A 1 99 ? -8.685 6.937 22.076 1.00 94.56 99 PRO A N 1
ATOM 769 C CA . PRO A 1 99 ? -9.254 6.347 20.871 1.00 94.56 99 PRO A CA 1
ATOM 770 C C . PRO A 1 99 ? -8.172 6.053 19.839 1.00 94.56 99 PRO A C 1
ATOM 772 O O . PRO A 1 99 ? -7.316 6.900 19.550 1.00 94.56 99 PRO A O 1
ATOM 775 N N . VAL A 1 100 ? -8.240 4.861 19.254 1.00 97.44 100 VAL A N 1
ATOM 776 C CA . VAL A 1 100 ? -7.378 4.481 18.138 1.00 97.44 100 VAL A CA 1
ATOM 777 C C . VAL A 1 100 ? -8.155 3.701 17.086 1.00 97.44 100 VAL A C 1
ATOM 779 O O . VAL A 1 100 ? -8.914 2.791 17.406 1.00 97.44 100 VAL A O 1
ATOM 782 N N . VAL A 1 101 ? -7.946 4.059 15.824 1.00 98.44 101 VAL A N 1
ATOM 783 C CA . VAL A 1 101 ? -8.483 3.352 14.659 1.00 98.44 101 VAL A CA 1
ATOM 784 C C . VAL A 1 101 ? -7.324 2.707 13.913 1.00 98.44 101 VAL A C 1
ATOM 786 O O . VAL A 1 101 ? -6.284 3.339 13.717 1.00 98.44 101 VAL A O 1
ATOM 789 N N . VAL A 1 102 ? -7.501 1.459 13.482 1.00 98.81 102 VAL A N 1
ATOM 790 C CA . VAL A 1 102 ? -6.529 0.734 12.654 1.00 98.81 102 VAL A CA 1
ATOM 791 C C . VAL A 1 102 ? -7.073 0.616 11.233 1.00 98.81 102 VAL A C 1
ATOM 793 O O . VAL A 1 102 ? -8.203 0.167 11.030 1.00 98.81 102 VAL A O 1
ATOM 796 N N . THR A 1 103 ? -6.279 1.021 10.243 1.00 98.81 103 THR A N 1
ATOM 797 C CA . THR A 1 103 ? -6.648 0.941 8.826 1.00 98.81 103 THR A CA 1
ATOM 798 C C . THR A 1 103 ? -5.581 0.241 7.999 1.00 98.81 103 THR A C 1
ATOM 800 O O . THR A 1 103 ? -4.393 0.294 8.322 1.00 98.81 103 THR A O 1
ATOM 803 N N . PHE A 1 104 ? -6.016 -0.390 6.913 1.00 98.81 104 PHE A N 1
ATOM 804 C CA . PHE A 1 104 ? -5.167 -1.004 5.900 1.00 98.81 104 PHE A CA 1
ATOM 805 C C . PHE A 1 104 ? -5.570 -0.494 4.529 1.00 98.81 104 PHE A C 1
ATOM 807 O O . PHE A 1 104 ? -6.755 -0.527 4.204 1.00 98.81 104 PHE A O 1
ATOM 814 N N . ASP A 1 105 ? -4.591 -0.079 3.736 1.00 98.44 105 ASP A N 1
ATOM 815 C CA . ASP A 1 105 ? -4.811 0.396 2.373 1.00 98.44 105 ASP A CA 1
ATOM 816 C C . ASP A 1 105 ? -4.385 -0.669 1.340 1.00 98.44 105 ASP A C 1
ATOM 818 O O . ASP A 1 105 ? -3.824 -1.717 1.678 1.00 98.44 105 ASP A O 1
ATOM 822 N N . ASP A 1 106 ? -4.676 -0.398 0.068 1.00 97.75 106 ASP A N 1
ATOM 823 C CA . ASP A 1 106 ? -4.357 -1.178 -1.139 1.00 97.75 106 ASP A CA 1
ATOM 824 C C . ASP A 1 106 ? -5.092 -2.508 -1.335 1.00 97.75 106 ASP A C 1
ATOM 826 O O . ASP A 1 106 ? -5.587 -2.767 -2.437 1.00 97.75 106 ASP A O 1
ATOM 830 N N . GLY A 1 107 ? -5.199 -3.332 -0.293 1.00 97.38 107 GLY A N 1
ATOM 831 C CA . GLY A 1 107 ? -5.861 -4.637 -0.351 1.00 97.38 107 GLY A CA 1
ATOM 832 C C . GLY A 1 107 ? -4.933 -5.840 -0.585 1.00 97.38 107 GLY A C 1
ATOM 833 O O . GLY A 1 107 ? -5.342 -6.806 -1.233 1.00 97.38 107 GLY A O 1
ATOM 834 N N . PHE A 1 108 ? -3.696 -5.803 -0.077 1.00 98.12 108 PHE A N 1
ATOM 835 C CA . PHE A 1 108 ? -2.761 -6.937 -0.141 1.00 98.12 108 PHE A CA 1
ATOM 836 C C . PHE A 1 108 ? -3.293 -8.176 0.593 1.00 98.12 108 PHE A C 1
ATOM 838 O O . PHE A 1 108 ? -3.933 -8.051 1.637 1.00 98.12 108 PHE A O 1
ATOM 845 N N . ALA A 1 109 ? -3.014 -9.376 0.068 1.00 97.88 109 ALA A N 1
ATOM 846 C CA . ALA A 1 109 ? -3.540 -10.641 0.609 1.00 97.88 109 ALA A CA 1
ATOM 847 C C . ALA A 1 109 ? -3.145 -10.875 2.073 1.00 97.88 109 ALA A C 1
ATOM 849 O O . ALA A 1 109 ? -3.923 -11.394 2.874 1.00 97.88 109 ALA A O 1
ATOM 850 N N . ASP A 1 110 ? -1.944 -10.427 2.435 1.00 97.75 110 ASP A N 1
ATOM 851 C CA . ASP A 1 110 ? -1.396 -10.570 3.778 1.00 97.75 110 ASP A CA 1
ATOM 852 C C . ASP A 1 110 ? -2.210 -9.845 4.867 1.00 97.75 110 ASP A C 1
ATOM 854 O O . ASP A 1 110 ? -2.179 -10.239 6.036 1.00 97.75 110 ASP A O 1
ATOM 858 N N . ASN A 1 111 ? -3.043 -8.876 4.481 1.00 98.62 111 ASN A N 1
ATOM 859 C CA . ASN A 1 111 ? -3.976 -8.222 5.388 1.00 98.62 111 ASN A CA 1
ATOM 860 C C . ASN A 1 111 ? -5.021 -9.20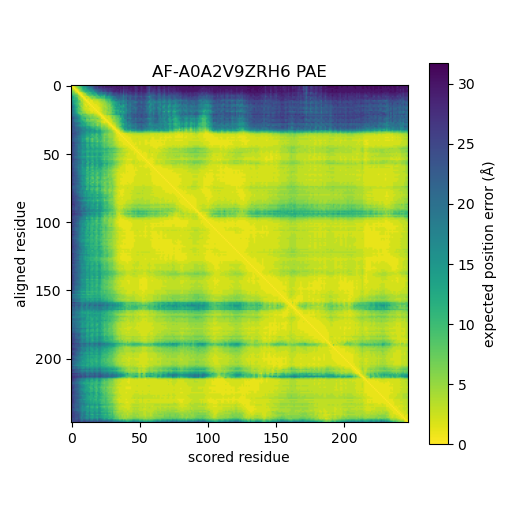6 5.926 1.00 98.62 111 ASN A C 1
ATOM 862 O O . ASN A 1 111 ? -5.335 -9.180 7.114 1.00 98.62 111 ASN A O 1
ATOM 866 N N . ALA A 1 112 ? -5.526 -10.104 5.077 1.00 98.44 112 ALA A N 1
ATOM 867 C CA . ALA A 1 112 ? -6.456 -11.152 5.487 1.00 98.44 112 ALA A CA 1
ATOM 868 C C . ALA A 1 112 ? -5.739 -12.380 6.064 1.00 98.44 112 ALA A C 1
ATOM 870 O O . ALA A 1 112 ? -6.252 -13.012 6.982 1.00 98.44 112 ALA A O 1
ATOM 871 N N . GLU A 1 113 ? -4.565 -12.726 5.534 1.00 97.88 113 GLU A N 1
ATOM 872 C CA . GLU A 1 113 ? -3.862 -13.959 5.908 1.00 97.88 113 GLU A CA 1
ATOM 873 C C . GLU A 1 113 ? -3.071 -13.831 7.214 1.00 97.88 113 GLU A C 1
ATOM 875 O O . GLU A 1 113 ? -2.976 -14.798 7.968 1.00 97.88 113 GLU A O 1
ATOM 880 N N . LEU A 1 114 ? -2.508 -12.651 7.492 1.00 98.50 114 LEU A N 1
ATOM 881 C CA . LEU A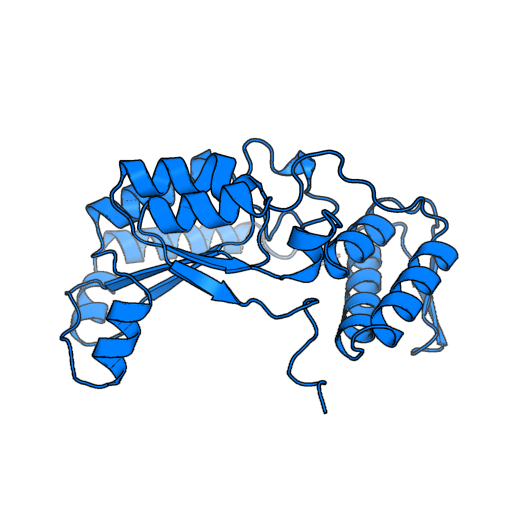 1 114 ? -1.578 -12.434 8.603 1.00 98.50 114 LEU A CA 1
ATOM 882 C C . LEU A 1 114 ? -2.070 -11.363 9.581 1.00 98.50 114 LEU A C 1
ATOM 884 O O . LEU A 1 114 ? -2.009 -11.576 10.794 1.00 98.50 114 LEU A O 1
ATOM 888 N N . ALA A 1 115 ? -2.567 -10.224 9.090 1.00 98.69 115 ALA A N 1
ATOM 889 C CA . ALA A 1 115 ? -2.963 -9.122 9.968 1.00 98.69 115 ALA A CA 1
ATOM 890 C C . ALA A 1 115 ? -4.312 -9.368 10.671 1.00 98.69 115 ALA A C 1
ATOM 892 O O . ALA A 1 115 ? -4.385 -9.251 11.897 1.0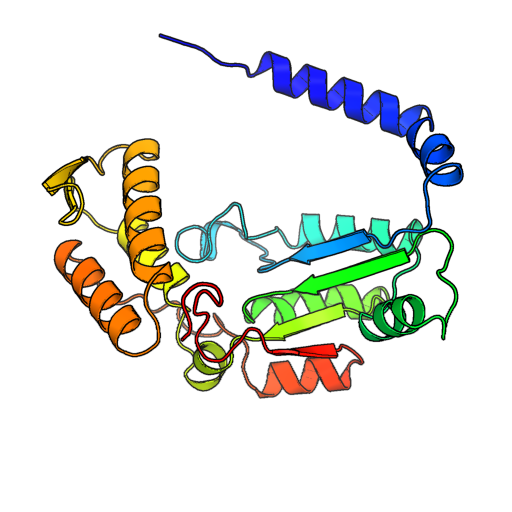0 98.69 115 ALA A O 1
ATOM 893 N N . ALA A 1 116 ? -5.358 -9.750 9.931 1.00 98.75 116 ALA A N 1
ATOM 894 C CA . ALA A 1 116 ? -6.697 -9.990 10.477 1.00 98.75 116 ALA A CA 1
ATOM 895 C C . ALA A 1 116 ? -6.725 -11.022 11.624 1.00 98.75 116 ALA A C 1
ATOM 897 O O . ALA A 1 116 ? -7.260 -10.694 12.680 1.00 98.75 116 ALA A O 1
ATOM 898 N N . PRO A 1 117 ? -6.038 -12.183 11.549 1.00 98.81 117 PRO A N 1
ATOM 899 C CA . PRO A 1 117 ? -6.013 -13.133 12.665 1.00 98.81 117 PRO A CA 1
ATOM 900 C C . PRO A 1 117 ? -5.421 -12.575 13.971 1.00 98.81 117 PRO A C 1
ATOM 902 O O . PRO A 1 117 ? -5.783 -13.016 15.065 1.00 98.81 117 PRO A O 1
ATOM 905 N N . VAL A 1 118 ? -4.485 -11.622 13.883 1.00 98.88 118 VAL A N 1
ATOM 906 C CA . VAL A 1 118 ? -3.931 -10.933 15.061 1.00 98.88 118 VAL A CA 1
ATOM 907 C C . VAL A 1 118 ? -4.959 -9.962 15.638 1.00 98.88 118 VAL A C 1
ATOM 909 O O . VAL A 1 118 ? -5.130 -9.914 16.856 1.00 98.88 118 VAL A O 1
ATOM 912 N N . LEU A 1 119 ? -5.641 -9.211 14.774 1.00 98.88 119 LEU A N 1
ATOM 913 C CA . LEU A 1 119 ? -6.676 -8.252 15.158 1.00 98.88 119 LEU A CA 1
ATOM 914 C C . LEU A 1 119 ? -7.863 -8.954 15.823 1.00 98.88 119 LEU A C 1
ATOM 916 O O . LEU A 1 119 ? -8.248 -8.562 16.924 1.00 98.88 119 LEU A O 1
ATOM 920 N N . ASP A 1 120 ? -8.359 -10.035 15.219 1.00 98.69 120 ASP A N 1
ATOM 921 C CA . ASP A 1 120 ? -9.464 -10.854 15.729 1.00 98.69 120 ASP A CA 1
ATOM 922 C C . ASP A 1 120 ? -9.163 -11.394 17.127 1.00 98.69 120 ASP A C 1
ATOM 924 O O . ASP A 1 120 ? -9.972 -11.273 18.047 1.00 98.69 120 ASP A O 1
ATOM 928 N N . ARG A 1 121 ? -7.954 -11.934 17.323 1.00 98.56 121 ARG A N 1
ATOM 929 C CA . ARG A 1 121 ? -7.511 -12.454 18.625 1.00 98.56 121 ARG A CA 1
ATOM 930 C C . ARG A 1 121 ? -7.498 -11.379 19.711 1.00 98.56 121 ARG A C 1
ATOM 932 O O . ARG A 1 121 ? -7.721 -11.692 20.878 1.00 98.56 121 ARG A O 1
ATOM 939 N N . LEU A 1 122 ? -7.183 -10.143 19.340 1.00 98.56 122 LEU A N 1
ATOM 940 C CA . LEU A 1 122 ? -7.076 -9.012 20.260 1.00 98.56 122 LEU A CA 1
ATOM 941 C C . LEU A 1 122 ? -8.378 -8.205 20.368 1.00 98.56 122 LEU A C 1
ATOM 943 O O . LEU A 1 122 ? -8.417 -7.242 21.131 1.00 98.56 122 LEU A O 1
ATOM 947 N N . GLY A 1 123 ? -9.428 -8.573 19.624 1.00 98.12 123 GLY A N 1
ATOM 948 C CA . GLY A 1 123 ? -10.690 -7.835 19.583 1.00 98.12 123 GLY A CA 1
ATOM 949 C C . GLY A 1 123 ? -10.554 -6.422 19.009 1.00 98.12 123 GLY A C 1
ATOM 950 O O . GLY A 1 123 ? -11.290 -5.526 19.416 1.00 98.12 123 GLY A O 1
ATOM 951 N N . ILE A 1 124 ? -9.595 -6.195 18.105 1.00 98.69 124 ILE A N 1
ATOM 952 C CA . ILE A 1 124 ? -9.332 -4.877 17.513 1.00 98.69 124 ILE A CA 1
ATOM 953 C C . ILE A 1 124 ? -10.121 -4.748 16.201 1.00 98.69 124 ILE A C 1
ATOM 955 O O . ILE A 1 124 ? -9.784 -5.425 15.227 1.00 98.69 124 ILE A O 1
ATOM 959 N N . PRO A 1 125 ? -11.133 -3.864 16.113 1.00 98.25 125 PRO A N 1
ATOM 960 C CA . PRO A 1 125 ? -11.773 -3.570 14.839 1.00 98.25 125 PRO A CA 1
ATOM 961 C C . PRO A 1 125 ? -10.800 -2.827 13.914 1.00 98.25 125 PRO A C 1
ATOM 963 O O . PRO A 1 125 ? -10.037 -1.961 14.347 1.00 98.25 125 PRO A O 1
ATOM 966 N N . ALA A 1 126 ? -10.857 -3.136 12.621 1.00 98.75 126 ALA A N 1
ATOM 967 C CA . ALA A 1 126 ? -10.058 -2.479 11.597 1.00 98.75 126 ALA A CA 1
ATOM 968 C C . ALA A 1 126 ? -10.897 -2.150 10.360 1.00 98.75 126 ALA A C 1
ATOM 970 O O . ALA A 1 126 ? -11.973 -2.714 10.140 1.00 98.75 126 ALA A O 1
ATOM 971 N N . THR A 1 127 ? -10.395 -1.211 9.560 1.00 98.81 127 THR A N 1
ATOM 972 C CA . THR A 1 127 ? -10.965 -0.856 8.254 1.00 98.81 127 THR A CA 1
ATOM 973 C C . THR A 1 127 ? -9.984 -1.197 7.142 1.00 98.81 127 THR A C 1
ATOM 975 O O . THR A 1 127 ? -8.849 -0.729 7.160 1.00 98.81 127 THR A O 1
ATOM 978 N N . PHE A 1 128 ? -10.424 -1.984 6.166 1.00 98.81 128 PHE A N 1
ATOM 979 C CA . PHE A 1 128 ? -9.631 -2.386 5.007 1.00 98.81 128 PHE A CA 1
ATOM 980 C C . PHE A 1 128 ? -10.136 -1.642 3.771 1.00 98.81 128 PHE A C 1
ATOM 982 O O . PHE A 1 128 ? -11.224 -1.926 3.270 1.00 98.81 128 PHE A O 1
ATOM 989 N N . TYR A 1 129 ? -9.361 -0.677 3.288 1.00 98.62 129 TYR A N 1
ATOM 990 C CA . TYR A 1 129 ? -9.619 0.033 2.044 1.00 98.62 129 TYR A CA 1
ATOM 991 C C . TYR A 1 129 ? -9.019 -0.760 0.883 1.00 98.62 129 TYR A C 1
ATOM 993 O O . TYR A 1 129 ? -7.805 -0.907 0.764 1.00 98.62 129 TYR A O 1
ATOM 1001 N N . VAL A 1 130 ? -9.885 -1.289 0.020 1.00 98.25 130 VAL A N 1
ATOM 1002 C CA . VAL A 1 130 ? -9.500 -2.210 -1.053 1.00 98.25 130 VAL A CA 1
ATOM 1003 C C . VAL A 1 130 ? -9.514 -1.509 -2.406 1.00 98.25 130 VAL A C 1
ATOM 1005 O O . VAL A 1 130 ? -10.520 -0.898 -2.781 1.00 98.25 130 VAL A O 1
ATOM 1008 N N . THR A 1 131 ? -8.423 -1.638 -3.164 1.00 97.06 131 THR A N 1
ATOM 1009 C CA . THR A 1 131 ? -8.402 -1.229 -4.574 1.00 97.06 131 THR A CA 1
ATOM 1010 C C . THR A 1 131 ? -9.080 -2.312 -5.409 1.00 97.06 131 THR A C 1
ATOM 1012 O O . THR A 1 131 ? -8.617 -3.452 -5.447 1.00 97.06 131 THR A O 1
ATOM 1015 N N . VAL A 1 132 ? -10.179 -1.968 -6.081 1.00 96.56 132 VAL A N 1
ATOM 1016 C CA . VAL A 1 132 ? -11.092 -2.963 -6.674 1.00 96.56 132 VAL A CA 1
ATOM 1017 C C . VAL A 1 132 ? -10.442 -3.756 -7.813 1.00 96.56 132 VAL A C 1
ATOM 1019 O O . VAL A 1 132 ? -10.435 -4.980 -7.759 1.00 96.56 132 VAL A O 1
ATOM 1022 N N . ASN A 1 133 ? -9.858 -3.096 -8.820 1.00 94.94 133 ASN A N 1
ATOM 1023 C CA . ASN A 1 133 ? -9.302 -3.778 -9.995 1.00 94.94 133 ASN A CA 1
ATOM 1024 C C . ASN A 1 133 ? -8.154 -4.741 -9.649 1.00 94.94 133 ASN A C 1
ATOM 1026 O O . ASN A 1 133 ? -8.166 -5.853 -10.175 1.00 94.94 133 ASN A O 1
ATOM 1030 N N . PRO A 1 134 ? -7.168 -4.381 -8.801 1.00 94.62 134 PRO A N 1
ATOM 1031 C CA . PRO A 1 134 ? -6.134 -5.321 -8.368 1.00 94.62 134 PRO A CA 1
ATOM 1032 C C . PRO A 1 134 ? -6.683 -6.595 -7.713 1.00 94.62 134 PRO A C 1
ATOM 1034 O O . PRO A 1 134 ? -6.194 -7.683 -8.003 1.00 94.62 134 PRO A O 1
ATOM 1037 N N . VAL A 1 135 ? -7.719 -6.474 -6.874 1.00 95.81 135 VAL A N 1
ATOM 1038 C CA . VAL A 1 135 ? -8.387 -7.629 -6.250 1.00 95.81 135 VAL A CA 1
ATOM 1039 C C . VAL A 1 135 ? -9.171 -8.444 -7.277 1.00 95.81 135 VAL A C 1
ATOM 1041 O O . VAL A 1 135 ? -9.057 -9.666 -7.309 1.00 95.81 135 VAL A O 1
ATOM 1044 N N . ASP A 1 136 ? -9.925 -7.781 -8.152 1.00 95.94 136 ASP A N 1
ATOM 1045 C CA . ASP A 1 136 ? -10.782 -8.446 -9.136 1.00 95.94 136 ASP A CA 1
ATOM 1046 C C . ASP A 1 136 ? -9.980 -9.204 -10.204 1.00 95.94 136 ASP A C 1
ATOM 1048 O O . ASP A 1 136 ? -10.278 -10.347 -10.539 1.00 95.94 136 ASP A O 1
ATOM 1052 N N . SER A 1 137 ? -8.901 -8.590 -10.691 1.00 92.50 137 SER A N 1
ATOM 1053 C CA . SER A 1 137 ? -8.028 -9.168 -11.720 1.00 92.50 137 SER A CA 1
ATOM 1054 C C . SER A 1 137 ? -6.893 -10.030 -11.163 1.00 92.50 137 SER A C 1
ATOM 1056 O O . SER A 1 137 ? -6.164 -10.652 -11.937 1.00 92.50 137 SER A O 1
ATOM 1058 N N . SER A 1 138 ? -6.712 -10.055 -9.836 1.00 92.19 138 SER A N 1
ATOM 1059 C CA . SER A 1 138 ? -5.541 -10.652 -9.174 1.00 92.19 138 SER A CA 1
ATOM 1060 C C . SER A 1 138 ? -4.204 -10.127 -9.723 1.00 92.19 138 SER A C 1
ATOM 1062 O O . SER A 1 138 ? -3.210 -10.851 -9.768 1.00 92.19 138 SER A O 1
ATOM 1064 N N . GLN A 1 139 ? -4.176 -8.863 -10.159 1.00 91.25 139 GLN A N 1
ATOM 1065 C CA . GLN A 1 139 ? -2.985 -8.201 -10.692 1.00 91.25 139 GLN A CA 1
ATOM 1066 C C . GLN A 1 139 ? -2.406 -7.204 -9.683 1.00 91.25 139 GLN A C 1
ATOM 1068 O O . GLN A 1 139 ? -3.155 -6.544 -8.960 1.00 91.25 139 GLN A O 1
ATOM 1073 N N . PRO A 1 140 ? -1.074 -7.034 -9.642 1.00 93.38 140 PRO A N 1
ATOM 1074 C CA . PRO A 1 140 ? -0.448 -6.038 -8.783 1.00 93.38 140 PRO A CA 1
ATOM 1075 C C . PRO A 1 140 ? -0.844 -4.604 -9.192 1.00 93.38 140 PRO A C 1
ATOM 1077 O O . PRO A 1 140 ? -0.924 -4.306 -10.390 1.00 93.38 140 PRO A O 1
ATOM 1080 N N . PRO A 1 141 ? -1.014 -3.676 -8.228 1.00 94.31 141 PRO A N 1
ATOM 1081 C CA . PRO A 1 141 ? -1.208 -2.260 -8.516 1.00 94.31 141 PRO A CA 1
ATOM 1082 C C . PRO A 1 141 ? -0.064 -1.676 -9.354 1.00 94.31 141 PRO A C 1
ATOM 1084 O O . PRO A 1 141 ? 1.086 -2.121 -9.273 1.00 94.31 141 PRO A O 1
ATOM 1087 N N . TRP A 1 142 ? -0.360 -0.625 -10.124 1.00 94.88 142 TRP A N 1
ATOM 1088 C CA . TRP A 1 142 ? 0.599 0.001 -11.043 1.00 94.88 142 TRP A CA 1
ATOM 1089 C C . TRP A 1 142 ? 1.895 0.441 -10.341 1.00 94.88 142 TRP A C 1
ATOM 1091 O O . TRP A 1 142 ? 2.983 0.275 -10.889 1.00 94.88 142 TRP A O 1
ATOM 1101 N N . PHE A 1 143 ? 1.806 0.948 -9.107 1.00 94.88 143 PHE A N 1
ATOM 1102 C CA . PHE A 1 143 ? 2.974 1.415 -8.358 1.00 94.88 143 PHE A CA 1
ATOM 1103 C C . PHE A 1 143 ? 3.862 0.255 -7.892 1.00 94.88 143 PHE A C 1
ATOM 1105 O O . PHE A 1 143 ? 5.079 0.424 -7.791 1.00 94.88 143 PHE A O 1
ATOM 1112 N N . CYS A 1 144 ? 3.281 -0.929 -7.657 1.00 96.12 144 CYS A N 1
ATOM 1113 C CA . CYS A 1 144 ? 4.039 -2.132 -7.331 1.00 96.12 144 CYS A CA 1
ATOM 1114 C C . CYS A 1 144 ? 4.825 -2.641 -8.535 1.00 96.12 144 CYS A C 1
ATOM 1116 O O . CYS A 1 144 ? 6.004 -2.973 -8.408 1.00 96.12 144 CYS A O 1
ATOM 1118 N N . ARG A 1 145 ? 4.182 -2.656 -9.706 1.00 96.12 145 ARG A N 1
ATOM 1119 C CA . ARG A 1 145 ? 4.821 -3.003 -10.980 1.00 96.12 145 ARG A CA 1
ATOM 1120 C C . ARG A 1 145 ? 5.958 -2.047 -11.314 1.00 96.12 145 ARG A C 1
ATOM 1122 O O . ARG A 1 145 ? 7.070 -2.485 -11.582 1.00 96.12 145 ARG A O 1
ATOM 1129 N N . LEU A 1 146 ? 5.710 -0.743 -11.193 1.00 96.62 146 LEU A N 1
ATOM 1130 C CA . LEU A 1 146 ? 6.717 0.280 -11.451 1.00 96.62 146 LEU A CA 1
ATOM 1131 C C . LEU A 1 146 ? 7.920 0.155 -10.510 1.00 96.62 146 LEU A C 1
ATOM 1133 O O . LEU A 1 146 ? 9.066 0.233 -10.949 1.00 96.62 146 LEU A O 1
ATOM 1137 N N . ARG A 1 147 ? 7.675 -0.058 -9.210 1.00 96.75 147 ARG A N 1
ATOM 1138 C CA . ARG A 1 147 ? 8.758 -0.279 -8.245 1.00 96.75 147 ARG A CA 1
ATOM 1139 C C . ARG A 1 147 ? 9.562 -1.524 -8.603 1.00 96.75 147 ARG A C 1
ATOM 1141 O O . ARG A 1 147 ? 10.789 -1.446 -8.604 1.00 96.75 147 ARG A O 1
ATOM 1148 N N . HIS A 1 148 ? 8.879 -2.621 -8.934 1.00 96.56 148 HIS A N 1
ATOM 1149 C CA . HIS A 1 148 ? 9.521 -3.859 -9.359 1.00 96.56 148 HIS A CA 1
ATOM 1150 C C . HIS A 1 148 ? 10.417 -3.622 -10.576 1.00 96.56 148 HIS A C 1
ATOM 1152 O O . HIS A 1 148 ? 11.591 -3.970 -10.519 1.00 96.56 148 HIS A O 1
ATOM 1158 N N . ALA A 1 149 ? 9.914 -2.940 -11.608 1.00 97.44 149 ALA A N 1
ATOM 1159 C CA . ALA A 1 149 ? 10.664 -2.633 -12.822 1.00 97.44 149 ALA A CA 1
ATOM 1160 C C . ALA A 1 149 ? 11.980 -1.895 -12.529 1.00 97.44 149 ALA A C 1
ATOM 116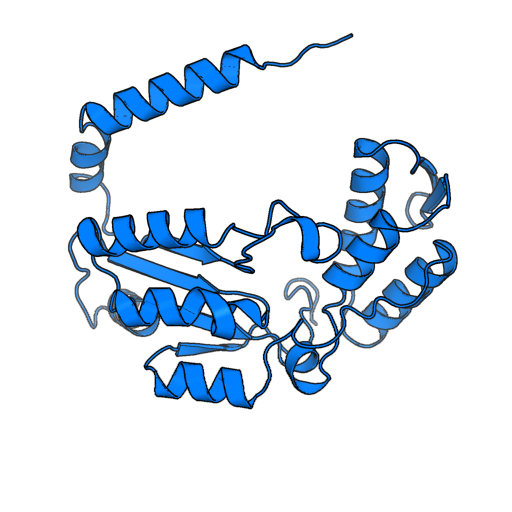2 O O . ALA A 1 149 ? 13.060 -2.324 -12.939 1.00 97.44 149 ALA A O 1
ATOM 1163 N N . PHE A 1 150 ? 11.925 -0.820 -11.737 1.00 97.56 150 PHE A N 1
ATOM 1164 C CA . PHE A 1 150 ? 13.139 -0.108 -11.339 1.00 97.56 150 PHE A CA 1
ATOM 1165 C C . PHE A 1 150 ? 14.038 -0.935 -10.420 1.00 97.56 150 PHE A C 1
ATOM 1167 O O . PHE A 1 150 ? 15.249 -0.741 -10.450 1.00 97.56 150 PHE A O 1
ATOM 1174 N N . ALA A 1 151 ? 13.499 -1.837 -9.602 1.00 95.50 151 ALA A N 1
ATOM 1175 C CA . ALA A 1 151 ? 14.293 -2.671 -8.704 1.00 95.50 151 ALA A CA 1
ATOM 1176 C C . ALA A 1 151 ? 15.029 -3.811 -9.431 1.00 95.50 151 ALA A C 1
ATOM 1178 O O . ALA A 1 151 ? 16.124 -4.172 -9.007 1.00 95.50 151 ALA A O 1
ATOM 1179 N N . THR A 1 152 ? 14.461 -4.361 -10.509 1.00 95.19 152 THR A N 1
ATOM 1180 C CA . THR A 1 152 ? 14.973 -5.572 -11.176 1.00 95.19 152 THR A CA 1
ATOM 1181 C C . THR A 1 152 ? 15.653 -5.323 -12.519 1.00 95.19 152 THR A C 1
ATOM 1183 O O . THR A 1 152 ? 16.406 -6.188 -12.976 1.00 95.19 152 THR A O 1
ATOM 1186 N N . THR A 1 153 ? 15.456 -4.149 -13.133 1.00 97.56 153 THR A N 1
ATOM 1187 C CA . THR A 1 153 ? 16.123 -3.797 -14.394 1.00 97.56 153 THR A CA 1
ATOM 1188 C C . THR A 1 153 ? 17.644 -3.911 -14.293 1.00 97.56 153 THR A C 1
ATOM 1190 O O . THR A 1 153 ? 18.273 -3.393 -13.359 1.00 97.56 153 THR A O 1
ATOM 1193 N N . GLN A 1 154 ? 18.229 -4.560 -15.301 1.00 97.12 154 GLN A N 1
ATOM 1194 C CA . GLN A 1 154 ? 19.677 -4.681 -15.485 1.00 97.12 154 GLN A CA 1
ATOM 1195 C C . GLN A 1 154 ? 20.281 -3.461 -16.191 1.00 97.12 154 GLN A C 1
ATOM 1197 O O . GLN A 1 154 ? 21.505 -3.335 -16.282 1.00 97.12 154 GLN A O 1
ATOM 1202 N N . LYS A 1 155 ? 19.445 -2.530 -16.668 1.00 97.56 155 LYS A N 1
ATOM 1203 C CA . LYS A 1 155 ? 19.926 -1.306 -17.300 1.00 97.56 155 LYS A CA 1
ATOM 1204 C C . LYS A 1 155 ? 20.643 -0.431 -16.282 1.00 97.56 155 LYS A C 1
ATOM 1206 O O . LYS A 1 155 ? 20.243 -0.283 -15.125 1.00 97.56 155 LYS A O 1
ATOM 1211 N N . LYS A 1 156 ? 21.725 0.181 -16.754 1.00 97.69 156 LYS A N 1
ATOM 1212 C CA . LYS A 1 156 ? 22.538 1.130 -15.984 1.00 97.69 156 LYS A CA 1
ATOM 1213 C C . LYS A 1 156 ? 22.019 2.555 -16.081 1.00 97.69 156 LYS A C 1
ATOM 1215 O O . LYS A 1 156 ? 22.361 3.389 -15.246 1.00 97.69 156 LYS A O 1
ATOM 1220 N N . THR A 1 157 ? 21.206 2.832 -17.091 1.00 97.50 157 THR A N 1
ATOM 1221 C CA . THR A 1 157 ? 20.630 4.142 -17.348 1.00 97.50 157 THR A CA 1
ATOM 1222 C C . THR A 1 157 ? 19.186 4.016 -17.807 1.00 97.50 157 THR A C 1
ATOM 1224 O O . THR A 1 157 ? 18.783 2.998 -18.372 1.00 97.50 157 THR A O 1
ATOM 1227 N N . TRP A 1 158 ? 18.415 5.068 -17.566 1.00 97.19 158 TRP A N 1
ATOM 1228 C CA . TRP A 1 158 ? 17.068 5.236 -18.096 1.00 97.19 158 TRP A CA 1
ATOM 1229 C C . TRP A 1 158 ? 16.901 6.676 -18.567 1.00 97.19 158 TRP A C 1
ATOM 1231 O O . TRP A 1 158 ? 17.387 7.602 -17.913 1.00 97.19 158 TRP A O 1
ATOM 1241 N N . PHE A 1 159 ? 16.279 6.855 -19.727 1.00 94.00 159 PHE A N 1
ATOM 1242 C CA . PHE A 1 159 ? 16.052 8.170 -20.306 1.00 94.00 159 PHE A CA 1
ATOM 1243 C C . PHE A 1 159 ? 14.725 8.727 -19.795 1.00 94.00 159 PHE A C 1
ATOM 1245 O O . PHE A 1 159 ? 13.665 8.156 -20.031 1.00 94.00 159 PHE A O 1
ATOM 1252 N N . ASP A 1 160 ? 14.798 9.842 -19.081 1.00 87.19 160 ASP A N 1
ATOM 1253 C CA . ASP A 1 160 ? 13.637 10.579 -18.619 1.00 87.19 160 ASP A CA 1
ATOM 1254 C C . ASP A 1 160 ? 13.200 11.569 -19.699 1.00 87.19 160 ASP A C 1
ATOM 1256 O O . ASP A 1 160 ? 13.800 12.629 -19.879 1.00 87.19 160 ASP A O 1
ATOM 1260 N N . SER A 1 161 ? 12.121 11.223 -20.400 1.00 81.25 161 SER A N 1
ATOM 1261 C CA . SER A 1 161 ? 11.575 12.039 -21.484 1.00 81.25 161 SER A CA 1
ATOM 1262 C C . SER A 1 161 ? 10.994 13.387 -21.033 1.00 81.25 161 SER A C 1
ATOM 1264 O O . SER A 1 161 ? 10.667 14.201 -21.888 1.00 81.25 161 SER A O 1
ATOM 1266 N N . ILE A 1 162 ? 10.765 13.610 -19.731 1.00 74.25 162 ILE A N 1
ATOM 1267 C CA . ILE A 1 162 ? 10.208 14.876 -19.216 1.00 74.25 162 ILE A CA 1
ATOM 1268 C C . ILE A 1 162 ? 11.321 15.898 -19.017 1.00 74.25 162 ILE A C 1
ATOM 1270 O O . ILE A 1 162 ? 11.202 17.038 -19.457 1.00 74.25 162 ILE A O 1
ATOM 1274 N N . GLU A 1 163 ? 12.393 15.487 -18.345 1.00 82.00 163 GLU A N 1
ATOM 1275 C CA . GLU A 1 163 ? 13.553 16.347 -18.098 1.00 82.00 163 GLU A CA 1
ATOM 1276 C C . GLU A 1 163 ? 14.567 16.324 -19.249 1.00 82.00 163 GLU A C 1
ATOM 1278 O O . GLU A 1 163 ? 15.607 16.970 -19.141 1.00 82.00 163 GLU A O 1
ATOM 1283 N N . ASP A 1 164 ? 14.284 15.570 -20.318 1.00 88.75 164 ASP A N 1
ATOM 1284 C CA . ASP A 1 164 ? 15.184 15.344 -21.455 1.00 88.75 164 ASP A CA 1
ATOM 1285 C C . ASP A 1 164 ? 16.595 14.948 -20.981 1.00 88.75 164 ASP A C 1
ATOM 1287 O O . ASP A 1 164 ? 17.619 15.507 -21.378 1.00 88.75 164 ASP A O 1
ATOM 1291 N N . SER A 1 165 ? 16.647 14.015 -20.022 1.00 91.44 165 SER A N 1
ATOM 1292 C CA . SER A 1 165 ? 17.879 13.682 -19.308 1.00 91.44 165 SER A CA 1
ATOM 1293 C C . SER A 1 165 ? 18.063 12.183 -19.102 1.00 91.44 165 SER A C 1
ATOM 1295 O O . SER A 1 165 ? 17.120 11.413 -18.938 1.00 91.44 165 SER A O 1
ATOM 1297 N N . THR A 1 166 ? 19.321 11.738 -19.098 1.00 94.88 166 THR A N 1
ATOM 1298 C CA . THR A 1 166 ? 19.662 10.344 -18.789 1.00 94.88 166 THR A CA 1
ATOM 1299 C C . THR A 1 166 ? 19.942 10.195 -17.299 1.00 94.88 166 THR A C 1
ATOM 1301 O O . THR A 1 166 ? 20.869 10.804 -16.763 1.00 94.88 166 THR A O 1
ATOM 1304 N N . ARG A 1 167 ? 19.174 9.339 -16.625 1.00 94.69 167 ARG A N 1
ATOM 1305 C CA . ARG A 1 167 ? 19.337 9.027 -15.203 1.00 94.69 167 ARG A CA 1
ATOM 1306 C C . ARG A 1 167 ? 20.205 7.787 -15.020 1.00 94.69 167 ARG A C 1
ATOM 1308 O O . ARG A 1 167 ? 20.006 6.784 -15.699 1.00 94.69 167 ARG A O 1
ATOM 1315 N N . ASN A 1 168 ? 21.150 7.840 -14.081 1.00 96.38 168 ASN A N 1
ATOM 1316 C CA . ASN A 1 168 ? 21.956 6.683 -13.682 1.00 96.38 168 ASN A CA 1
ATOM 1317 C C . ASN A 1 168 ? 21.145 5.772 -12.738 1.00 96.38 168 ASN A C 1
ATOM 1319 O O . ASN A 1 168 ? 20.493 6.256 -11.815 1.00 96.38 168 ASN A O 1
ATOM 1323 N N . LEU A 1 169 ? 21.198 4.460 -12.962 1.00 97.69 169 LEU A N 1
ATOM 1324 C CA . LEU A 1 169 ? 20.506 3.437 -12.173 1.00 97.69 169 LEU A CA 1
ATOM 1325 C C . LEU A 1 169 ? 21.465 2.500 -11.419 1.00 97.69 169 LEU A C 1
ATOM 1327 O O . LEU A 1 169 ? 21.016 1.603 -10.714 1.00 97.69 169 LEU A O 1
ATOM 1331 N N . GLU A 1 170 ? 22.782 2.645 -11.540 1.00 96.38 170 GLU A N 1
ATOM 1332 C CA . GLU A 1 170 ? 23.751 1.725 -10.920 1.00 96.38 170 GLU A CA 1
ATOM 1333 C C . GLU A 1 170 ? 23.753 1.819 -9.394 1.00 96.38 170 GLU A C 1
ATOM 1335 O O . GLU A 1 170 ? 23.986 0.834 -8.695 1.00 96.38 170 GLU A O 1
ATOM 1340 N N . LYS A 1 171 ? 23.474 3.007 -8.864 1.00 94.94 171 LYS A N 1
ATOM 1341 C CA . LYS A 1 171 ? 23.469 3.267 -7.428 1.00 94.94 171 LYS A CA 1
ATOM 1342 C C . LYS A 1 171 ? 22.041 3.366 -6.901 1.00 94.94 171 LYS A C 1
ATOM 1344 O O . LYS A 1 171 ? 21.162 3.960 -7.524 1.00 94.94 171 LYS A O 1
ATOM 1349 N N . ALA A 1 172 ? 21.812 2.793 -5.719 1.00 93.56 172 ALA A N 1
ATOM 1350 C CA . ALA A 1 172 ? 20.482 2.710 -5.116 1.00 93.56 172 ALA A CA 1
ATOM 1351 C C . ALA A 1 172 ? 19.788 4.077 -4.902 1.00 93.56 172 ALA A C 1
ATOM 1353 O O . ALA A 1 172 ? 18.588 4.161 -5.174 1.00 93.56 172 ALA A O 1
ATOM 1354 N N . PRO A 1 173 ? 20.470 5.154 -4.450 1.00 95.38 173 PRO A N 1
ATOM 1355 C CA . PRO A 1 173 ? 19.842 6.471 -4.325 1.00 95.38 173 PRO A CA 1
ATOM 1356 C C . PRO A 1 173 ? 19.374 7.048 -5.667 1.00 95.38 173 PRO A C 1
ATOM 1358 O O . PRO A 1 173 ? 18.250 7.537 -5.758 1.00 95.38 173 PRO A O 1
ATOM 1361 N N . GLU A 1 174 ? 20.201 6.953 -6.706 1.00 96.06 174 GLU A N 1
ATOM 1362 C CA . GLU A 1 174 ? 19.914 7.452 -8.052 1.00 96.06 174 GLU A CA 1
ATOM 1363 C C . GLU A 1 174 ? 18.793 6.640 -8.722 1.00 96.06 174 GLU A C 1
ATOM 1365 O O . GLU A 1 174 ? 17.840 7.215 -9.249 1.00 96.06 174 GLU A O 1
ATOM 1370 N N . ARG A 1 175 ? 18.812 5.309 -8.576 1.00 96.56 175 ARG A N 1
ATOM 1371 C CA . ARG A 1 175 ? 17.722 4.417 -9.007 1.00 96.56 175 ARG A CA 1
ATOM 1372 C C . ARG A 1 175 ? 16.403 4.744 -8.309 1.00 96.56 175 ARG A C 1
ATOM 1374 O O . ARG A 1 175 ? 15.355 4.791 -8.950 1.00 96.56 175 ARG A O 1
ATOM 1381 N N . LYS A 1 176 ? 16.441 5.015 -6.999 1.00 94.75 176 LYS A N 1
ATOM 1382 C CA . LYS A 1 176 ? 15.260 5.446 -6.239 1.00 94.75 176 LYS A CA 1
ATOM 1383 C C . LYS A 1 176 ? 14.740 6.799 -6.729 1.00 94.75 176 LYS A C 1
ATOM 1385 O O . LYS A 1 176 ? 13.528 6.967 -6.805 1.00 94.75 176 LYS A O 1
ATOM 1390 N N . ALA A 1 177 ? 15.622 7.744 -7.048 1.00 94.62 177 ALA A N 1
ATOM 1391 C CA . ALA A 1 177 ? 15.223 9.037 -7.598 1.00 94.62 177 ALA A CA 1
ATOM 1392 C C . ALA A 1 177 ? 14.535 8.878 -8.964 1.00 94.62 177 ALA A C 1
ATOM 1394 O O . ALA A 1 177 ? 13.459 9.435 -9.160 1.00 94.62 177 ALA A O 1
ATOM 1395 N N . ALA A 1 178 ? 15.084 8.047 -9.857 1.00 96.12 178 ALA A N 1
ATOM 1396 C CA . ALA A 1 178 ? 14.462 7.738 -11.146 1.00 96.12 178 ALA A CA 1
ATOM 1397 C C . ALA A 1 178 ? 13.069 7.098 -10.987 1.00 96.12 178 ALA A C 1
ATOM 1399 O O . ALA A 1 178 ? 12.112 7.542 -11.618 1.00 96.12 178 ALA A O 1
ATOM 1400 N N . PHE A 1 179 ? 12.931 6.131 -10.071 1.00 95.88 179 PHE A N 1
ATOM 1401 C CA . PHE A 1 179 ? 11.633 5.549 -9.716 1.00 95.88 179 PHE A CA 1
ATOM 1402 C C . PHE A 1 179 ? 10.624 6.608 -9.244 1.00 95.88 179 PHE A C 1
ATOM 1404 O O . PHE A 1 179 ? 9.466 6.565 -9.651 1.00 95.88 179 PHE A O 1
ATOM 1411 N N . LEU A 1 180 ? 11.032 7.543 -8.378 1.00 94.38 180 LEU A N 1
ATOM 1412 C CA . LEU A 1 180 ? 10.124 8.563 -7.843 1.00 94.38 180 LEU A CA 1
ATOM 1413 C C . LEU A 1 180 ? 9.593 9.484 -8.946 1.00 94.38 180 LEU A C 1
ATOM 1415 O O . LEU A 1 180 ? 8.398 9.763 -8.963 1.00 94.38 180 LEU A O 1
ATOM 1419 N N . VAL A 1 181 ? 10.447 9.873 -9.894 1.00 94.00 181 VAL A N 1
ATOM 1420 C CA . VAL A 1 181 ? 10.043 10.703 -11.039 1.00 94.00 181 VAL A CA 1
ATOM 1421 C C . VAL A 1 181 ? 9.081 9.949 -11.959 1.00 94.00 181 VAL A C 1
ATOM 1423 O O . VAL A 1 181 ? 8.016 10.456 -12.311 1.00 94.00 181 VAL A O 1
ATOM 1426 N N . ALA A 1 182 ? 9.388 8.691 -12.282 1.00 94.44 182 ALA A N 1
ATOM 1427 C CA . ALA A 1 182 ? 8.479 7.839 -13.044 1.00 94.44 182 ALA A CA 1
ATOM 1428 C C . ALA A 1 182 ? 7.133 7.631 -12.319 1.00 94.44 182 ALA A C 1
ATOM 1430 O O . ALA A 1 182 ? 6.071 7.634 -12.944 1.00 94.44 182 ALA A O 1
ATOM 1431 N N . SER A 1 183 ? 7.163 7.486 -10.991 1.00 93.94 183 SER A N 1
ATOM 1432 C CA . SER A 1 183 ? 5.968 7.313 -10.164 1.00 93.94 183 SER A CA 1
ATOM 1433 C C . SER A 1 183 ? 5.090 8.558 -10.169 1.00 93.94 183 SER A C 1
ATOM 1435 O O . SER A 1 183 ? 3.871 8.427 -10.245 1.00 93.94 183 SER A O 1
ATOM 1437 N N . GLU A 1 184 ? 5.681 9.749 -10.107 1.00 91.31 184 GLU A N 1
ATOM 1438 C CA . GLU A 1 184 ? 4.953 11.014 -10.210 1.00 91.31 184 GLU A CA 1
ATOM 1439 C C . GLU A 1 184 ? 4.276 11.154 -11.581 1.00 91.31 184 GLU A C 1
ATOM 1441 O O . GLU A 1 184 ? 3.079 11.441 -11.654 1.00 91.31 184 GLU A O 1
ATOM 1446 N N . ARG A 1 185 ? 4.985 10.814 -12.668 1.00 88.25 185 ARG A N 1
ATOM 1447 C CA . ARG A 1 185 ? 4.426 10.790 -14.031 1.00 88.25 185 ARG A CA 1
ATOM 1448 C C . ARG A 1 185 ? 3.223 9.855 -14.155 1.00 88.25 185 ARG A C 1
ATOM 1450 O O . ARG A 1 185 ? 2.227 10.216 -14.783 1.00 88.25 185 ARG A O 1
ATOM 1457 N N . CYS A 1 186 ? 3.312 8.650 -13.595 1.00 91.44 186 CYS A N 1
ATOM 1458 C CA . CYS A 1 186 ? 2.204 7.695 -13.601 1.00 91.44 186 CYS A CA 1
ATOM 1459 C C . CYS A 1 186 ? 1.043 8.157 -12.710 1.00 91.44 186 CYS A C 1
ATOM 1461 O O . CYS A 1 186 ? -0.115 7.963 -13.079 1.00 91.44 186 CYS A O 1
ATOM 1463 N N . ALA A 1 187 ? 1.326 8.797 -11.572 1.00 90.81 187 ALA A N 1
ATOM 1464 C CA . ALA A 1 187 ? 0.307 9.301 -10.653 1.00 90.81 187 ALA A CA 1
ATOM 1465 C C . ALA A 1 187 ? -0.518 10.455 -11.248 1.00 90.81 187 ALA A C 1
ATOM 1467 O O . ALA A 1 187 ? -1.685 10.598 -10.906 1.00 90.81 187 ALA A O 1
ATOM 1468 N N . GLN A 1 188 ? 0.048 11.243 -12.165 1.00 89.56 188 GLN A N 1
ATOM 1469 C CA . GLN A 1 188 ? -0.662 12.311 -12.886 1.00 89.56 188 GLN A CA 1
ATOM 1470 C C . GLN A 1 188 ? -1.575 11.802 -14.018 1.00 89.56 188 GLN A C 1
ATOM 1472 O O . GLN A 1 188 ? -2.175 12.596 -14.742 1.00 89.56 188 GLN A O 1
ATOM 1477 N N . LYS A 1 189 ? -1.666 10.483 -14.218 1.00 88.19 189 LYS A N 1
ATOM 1478 C CA . LYS A 1 189 ? -2.489 9.841 -15.249 1.00 88.19 189 LYS A CA 1
ATOM 1479 C C . LYS A 1 189 ? -3.533 8.941 -14.605 1.00 88.19 189 LYS A C 1
ATOM 1481 O O . LYS A 1 189 ? -3.367 8.472 -13.482 1.00 88.19 189 LYS A O 1
ATOM 1486 N N . THR A 1 190 ? -4.590 8.645 -15.352 1.00 85.69 190 THR A N 1
ATOM 1487 C CA . THR A 1 190 ? -5.676 7.770 -14.906 1.00 85.69 190 THR A CA 1
ATOM 1488 C C . THR A 1 190 ? -5.943 6.671 -15.934 1.00 85.69 190 THR A C 1
ATOM 1490 O O . THR A 1 190 ? -5.636 6.813 -17.123 1.00 85.69 190 THR A O 1
ATOM 1493 N N . ALA A 1 191 ? -6.491 5.549 -15.461 1.00 82.88 191 ALA A N 1
ATOM 1494 C CA . ALA A 1 191 ? -6.986 4.444 -16.280 1.00 82.88 191 ALA A CA 1
ATOM 1495 C C . ALA A 1 191 ? -6.021 4.016 -17.415 1.00 82.88 191 ALA A C 1
ATOM 1497 O O . ALA A 1 191 ? -4.861 3.681 -17.166 1.00 82.88 191 ALA A O 1
ATOM 1498 N N . ALA A 1 192 ? -6.490 4.012 -18.668 1.00 85.62 192 ALA A N 1
ATOM 1499 C CA . ALA A 1 192 ? -5.735 3.528 -19.826 1.00 85.62 192 ALA A CA 1
ATOM 1500 C C . ALA A 1 192 ? -4.432 4.307 -20.073 1.00 85.62 192 ALA A C 1
ATOM 1502 O O . ALA A 1 192 ? -3.416 3.705 -20.415 1.00 85.62 192 ALA A O 1
ATOM 1503 N N . ALA A 1 193 ? -4.427 5.625 -19.847 1.00 87.81 193 ALA A N 1
ATOM 1504 C CA . ALA A 1 193 ? -3.231 6.446 -20.029 1.00 87.81 193 ALA A CA 1
ATOM 1505 C C . ALA A 1 193 ? -2.142 6.113 -18.997 1.00 87.81 193 ALA A C 1
ATOM 1507 O O . ALA A 1 193 ? -0.954 6.135 -19.321 1.00 87.81 193 ALA A O 1
ATOM 1508 N N . GLN A 1 194 ? -2.537 5.784 -17.763 1.00 91.12 194 GLN A N 1
ATOM 1509 C CA . GLN A 1 194 ? -1.611 5.330 -16.724 1.00 91.12 194 GLN A CA 1
ATOM 1510 C C . GLN A 1 194 ? -1.022 3.960 -17.072 1.00 91.12 194 GLN A C 1
ATOM 1512 O O . GLN A 1 194 ? 0.193 3.784 -17.005 1.00 91.12 194 GLN A O 1
ATOM 1517 N N . ASN A 1 195 ? -1.865 3.019 -17.504 1.00 89.38 195 ASN A N 1
ATOM 1518 C CA . ASN A 1 195 ? -1.414 1.692 -17.921 1.00 89.38 195 ASN A CA 1
ATOM 1519 C C . ASN A 1 195 ? -0.451 1.759 -19.112 1.00 89.38 195 ASN A C 1
ATOM 1521 O O . ASN A 1 195 ? 0.588 1.106 -19.080 1.00 89.38 195 ASN A O 1
ATOM 1525 N N . GLY A 1 196 ? -0.751 2.583 -20.121 1.00 91.25 196 GLY A N 1
ATOM 1526 C CA . GLY A 1 196 ? 0.138 2.781 -21.266 1.00 91.25 196 GLY A CA 1
ATOM 1527 C C . GLY A 1 196 ? 1.484 3.384 -20.860 1.00 91.25 196 GLY A C 1
ATOM 1528 O O . GLY A 1 196 ? 2.528 2.901 -21.286 1.00 91.25 196 GLY A O 1
ATOM 1529 N N . ALA A 1 197 ? 1.487 4.389 -19.977 1.00 91.94 197 ALA A N 1
ATOM 1530 C CA . ALA A 1 197 ? 2.729 4.969 -19.464 1.00 91.94 197 ALA A CA 1
ATOM 1531 C C . ALA A 1 197 ? 3.572 3.950 -18.682 1.00 91.94 197 ALA A C 1
ATOM 1533 O O . ALA A 1 197 ? 4.785 3.894 -18.868 1.00 91.94 197 ALA A O 1
ATOM 1534 N N . LEU A 1 198 ? 2.937 3.125 -17.845 1.00 93.81 198 LEU A N 1
ATOM 1535 C CA . LEU A 1 198 ? 3.614 2.055 -17.118 1.00 93.81 198 LEU A CA 1
ATOM 1536 C C . LEU A 1 198 ? 4.246 1.031 -18.069 1.00 93.81 198 LEU A C 1
ATOM 1538 O O . LEU A 1 198 ? 5.418 0.712 -17.909 1.00 93.81 198 LEU A O 1
ATOM 1542 N N . GLN A 1 199 ? 3.497 0.556 -19.067 1.00 93.38 199 GLN A N 1
ATOM 1543 C CA . GLN A 1 199 ? 3.987 -0.428 -20.039 1.00 93.38 199 GLN A CA 1
ATOM 1544 C C . GLN A 1 199 ? 5.170 0.100 -20.855 1.00 93.38 199 GLN A C 1
ATOM 1546 O O . GLN A 1 199 ? 6.120 -0.635 -21.106 1.00 93.38 199 GLN A O 1
ATOM 1551 N N . LEU A 1 200 ? 5.136 1.380 -21.240 1.00 93.81 200 LEU A N 1
ATOM 1552 C CA . LEU A 1 200 ? 6.262 2.026 -21.914 1.00 93.81 200 LEU A CA 1
ATOM 1553 C C . LEU A 1 200 ? 7.512 2.030 -21.030 1.00 93.81 200 LEU A C 1
ATOM 1555 O O . LEU A 1 200 ? 8.582 1.660 -21.501 1.00 93.81 200 LEU A O 1
ATOM 1559 N N . ILE A 1 201 ? 7.375 2.376 -19.746 1.00 95.12 201 ILE A N 1
ATOM 1560 C CA . ILE A 1 201 ? 8.501 2.371 -18.803 1.00 95.12 201 ILE A CA 1
ATOM 1561 C C . ILE A 1 201 ? 9.035 0.949 -18.589 1.00 95.12 201 ILE A C 1
ATOM 1563 O O . ILE A 1 201 ? 10.245 0.747 -18.602 1.00 95.12 201 ILE A O 1
ATOM 1567 N N . GLU A 1 202 ? 8.163 -0.046 -18.413 1.00 95.50 202 GLU A N 1
ATOM 1568 C CA . GLU A 1 202 ? 8.571 -1.455 -18.288 1.00 95.50 202 GLU A CA 1
ATOM 1569 C C . GLU A 1 202 ? 9.364 -1.918 -19.523 1.00 95.50 202 GLU A C 1
ATOM 1571 O O . GLU A 1 202 ? 10.423 -2.530 -19.382 1.00 95.50 202 GLU A O 1
ATOM 1576 N N . HIS A 1 203 ? 8.910 -1.548 -20.725 1.00 94.88 203 HIS A N 1
ATOM 1577 C CA . HIS A 1 203 ? 9.608 -1.835 -21.977 1.00 94.88 203 HIS A CA 1
ATOM 1578 C C . HIS A 1 203 ? 10.963 -1.111 -22.075 1.00 94.88 203 HIS A C 1
ATOM 1580 O O . HIS A 1 203 ? 11.973 -1.730 -22.399 1.00 94.88 203 HIS A O 1
ATOM 1586 N N . GLU A 1 204 ? 11.024 0.187 -21.763 1.00 95.19 204 GLU A N 1
ATOM 1587 C CA . GLU A 1 204 ? 12.270 0.972 -21.755 1.00 95.19 204 GLU A CA 1
ATOM 1588 C C . GLU A 1 204 ? 13.312 0.420 -20.775 1.00 95.19 204 GLU A C 1
ATOM 1590 O O . GLU A 1 204 ? 14.518 0.499 -21.039 1.00 95.19 204 GLU A O 1
ATOM 1595 N N . LEU A 1 205 ? 12.847 -0.117 -19.644 1.00 96.69 205 LEU A N 1
ATOM 1596 C CA . LEU A 1 205 ? 13.666 -0.744 -18.613 1.00 96.69 205 LEU A CA 1
ATOM 1597 C C . LEU A 1 205 ? 14.041 -2.196 -18.929 1.00 96.69 205 LEU A C 1
ATOM 1599 O O . LEU A 1 205 ? 14.847 -2.758 -18.185 1.00 96.69 205 LEU A O 1
ATOM 1603 N N . GLU A 1 206 ? 13.516 -2.776 -20.011 1.00 96.88 206 GLU A N 1
ATOM 1604 C CA . GLU A 1 206 ? 13.785 -4.156 -20.441 1.00 96.88 206 GLU A CA 1
ATOM 1605 C C . GLU A 1 206 ? 13.539 -5.167 -19.309 1.00 96.88 206 GLU A C 1
ATOM 1607 O O . GLU A 1 206 ? 14.370 -6.030 -19.021 1.00 96.88 206 GLU A O 1
ATOM 1612 N N . VAL A 1 207 ? 12.409 -5.017 -18.612 1.00 95.81 207 VAL A N 1
ATOM 1613 C CA . VAL A 1 207 ? 11.999 -5.940 -17.548 1.00 95.81 207 VAL A CA 1
ATOM 1614 C C . VAL A 1 207 ? 10.872 -6.849 -18.004 1.00 95.81 207 VAL A C 1
ATOM 1616 O O . VAL A 1 207 ? 9.973 -6.440 -18.737 1.00 95.81 207 VAL A O 1
ATOM 1619 N N . GLU A 1 208 ? 10.890 -8.077 -17.498 1.00 89.69 208 GLU A N 1
ATOM 1620 C CA . GLU A 1 208 ? 9.751 -8.976 -17.627 1.00 89.69 208 GLU A CA 1
ATOM 1621 C C . GLU A 1 208 ? 8.551 -8.456 -16.815 1.00 89.69 208 GLU A C 1
ATOM 1623 O O . GLU A 1 208 ? 8.740 -7.852 -15.748 1.00 89.69 208 GLU A O 1
ATOM 1628 N N . PRO A 1 209 ? 7.307 -8.701 -17.272 1.00 85.62 209 PRO A N 1
ATOM 1629 C CA . PRO A 1 209 ? 6.112 -8.336 -16.525 1.00 85.62 209 PRO A CA 1
ATOM 1630 C C . PRO A 1 209 ? 6.134 -8.898 -15.101 1.00 85.62 209 PRO A C 1
ATOM 1632 O O . PRO A 1 209 ? 6.373 -10.086 -14.878 1.00 85.62 209 PRO A O 1
ATOM 1635 N N . PHE A 1 210 ? 5.841 -8.043 -14.120 1.00 90.25 210 PHE A N 1
ATOM 1636 C CA . PHE A 1 210 ? 5.822 -8.463 -12.724 1.00 90.25 210 PHE A CA 1
ATOM 1637 C C . PHE A 1 210 ? 4.674 -9.446 -12.455 1.00 90.25 210 PHE A C 1
ATOM 1639 O O . PHE A 1 210 ? 3.508 -9.053 -12.402 1.00 90.25 210 PHE A O 1
ATOM 1646 N N . ALA A 1 211 ? 5.025 -10.708 -12.216 1.00 86.38 211 ALA A N 1
ATOM 1647 C CA . ALA A 1 211 ? 4.111 -11.770 -11.816 1.00 86.38 211 ALA A CA 1
ATOM 1648 C C . ALA A 1 211 ? 4.431 -12.213 -10.373 1.00 86.38 211 ALA A C 1
ATOM 1650 O O . ALA A 1 211 ? 5.263 -13.098 -10.176 1.00 86.38 211 ALA A O 1
ATOM 1651 N N . PRO A 1 212 ? 3.808 -11.614 -9.338 1.00 82.00 212 PRO A N 1
ATOM 1652 C CA . PRO A 1 212 ? 4.120 -11.913 -7.933 1.00 82.00 212 PRO A CA 1
ATOM 1653 C C . PRO A 1 212 ? 3.767 -13.336 -7.468 1.00 82.00 212 PRO A C 1
ATOM 1655 O O . PRO A 1 212 ? 4.047 -13.682 -6.320 1.00 82.00 212 PRO A O 1
ATOM 1658 N N . GLY A 1 213 ? 3.153 -14.147 -8.333 1.00 78.31 213 GLY A N 1
ATOM 1659 C CA . GLY A 1 213 ? 2.579 -15.440 -7.982 1.00 78.31 213 GLY A CA 1
ATOM 1660 C C . GLY A 1 213 ? 1.240 -15.301 -7.257 1.00 78.31 213 GLY A C 1
ATOM 1661 O O . GLY A 1 213 ? 0.632 -14.229 -7.215 1.00 78.31 213 GLY A O 1
ATOM 1662 N N . GLU A 1 214 ? 0.764 -16.412 -6.701 1.00 72.25 214 GLU A N 1
ATOM 1663 C CA . GLU A 1 214 ? -0.482 -16.436 -5.936 1.00 72.25 214 GLU A CA 1
ATOM 1664 C C . GLU A 1 214 ? -0.385 -15.567 -4.669 1.00 72.25 214 GLU A C 1
ATOM 1666 O O . GLU A 1 214 ? 0.675 -15.461 -4.045 1.00 72.25 214 GLU A O 1
ATOM 1671 N N . ARG A 1 215 ? -1.528 -15.005 -4.248 1.00 83.38 215 ARG A N 1
ATOM 1672 C CA . ARG A 1 215 ? -1.705 -14.304 -2.958 1.00 83.38 215 ARG A CA 1
ATOM 1673 C C . ARG A 1 215 ? -0.908 -13.002 -2.814 1.00 83.38 215 ARG A C 1
ATOM 1675 O O . ARG A 1 215 ? -0.382 -12.696 -1.748 1.00 83.38 215 ARG A O 1
ATOM 1682 N N . PHE A 1 216 ? -0.818 -12.209 -3.880 1.00 95.25 216 PHE A N 1
ATOM 1683 C CA . PHE A 1 216 ? -0.324 -10.831 -3.774 1.00 95.25 216 PHE A CA 1
ATOM 1684 C C . PHE A 1 216 ? -1.433 -9.865 -3.341 1.00 95.25 216 PHE A C 1
ATOM 1686 O O . PHE A 1 216 ? -1.289 -9.133 -2.363 1.00 95.25 216 PHE A O 1
ATOM 1693 N N . MET A 1 217 ? -2.570 -9.916 -4.037 1.00 97.19 217 MET A N 1
ATOM 1694 C CA . MET A 1 217 ? -3.794 -9.193 -3.687 1.00 97.19 217 MET A CA 1
ATOM 1695 C C . MET A 1 217 ? -4.781 -10.131 -3.003 1.00 97.19 217 MET A C 1
ATOM 1697 O O . MET A 1 217 ? -4.775 -11.334 -3.272 1.00 97.19 217 MET A O 1
ATOM 1701 N N . MET A 1 218 ? -5.630 -9.584 -2.133 1.00 97.56 218 MET A N 1
ATOM 1702 C CA . MET A 1 218 ? -6.738 -10.350 -1.570 1.00 97.56 218 MET A CA 1
ATOM 1703 C C . MET A 1 218 ? -7.647 -10.898 -2.672 1.00 97.56 218 MET A C 1
ATOM 1705 O O . MET A 1 218 ? -7.854 -10.250 -3.694 1.00 97.56 218 MET A O 1
ATOM 1709 N N . SER A 1 219 ? -8.262 -12.050 -2.419 1.00 97.12 219 SER A N 1
ATOM 1710 C CA . SER A 1 219 ? -9.422 -12.512 -3.179 1.00 97.12 219 SER A CA 1
ATOM 1711 C C . SER A 1 219 ? -10.717 -11.898 -2.637 1.00 97.12 219 SER A C 1
ATOM 1713 O O . SER A 1 219 ? -10.817 -11.512 -1.468 1.00 97.12 219 SER A O 1
ATOM 1715 N N . TRP A 1 220 ? -11.780 -11.889 -3.444 1.00 97.69 220 TRP A N 1
ATOM 1716 C CA . TRP A 1 220 ? -13.107 -11.481 -2.966 1.00 97.69 220 TRP A CA 1
ATOM 1717 C C . TRP A 1 220 ? -13.651 -12.360 -1.830 1.00 97.69 220 TRP A C 1
ATOM 1719 O O . TRP A 1 220 ? -14.469 -11.904 -1.030 1.00 97.69 220 TRP A O 1
ATOM 1729 N N . GLU A 1 221 ? -13.216 -13.618 -1.736 1.00 98.06 221 GLU A N 1
ATOM 1730 C CA . GLU A 1 221 ? -13.543 -14.488 -0.604 1.00 98.06 221 GLU A CA 1
ATOM 1731 C C . GLU A 1 221 ? -12.889 -13.996 0.691 1.00 98.06 221 GLU A C 1
ATOM 1733 O O . GLU A 1 221 ? -13.565 -13.901 1.720 1.00 98.06 221 GLU A O 1
ATOM 1738 N N . GLN A 1 222 ? -11.614 -13.605 0.633 1.00 98.25 222 GLN A N 1
ATOM 1739 C CA . GLN A 1 222 ? -10.911 -13.002 1.765 1.00 98.25 222 GLN A CA 1
ATOM 1740 C C . GLN A 1 222 ? -11.573 -11.682 2.180 1.00 98.25 222 GLN A C 1
ATOM 1742 O O . GLN A 1 222 ? -11.877 -11.499 3.357 1.00 98.25 222 GLN A O 1
ATOM 1747 N N . VAL A 1 223 ? -11.927 -10.817 1.222 1.00 98.44 223 VAL A N 1
ATOM 1748 C CA . VAL A 1 223 ? -12.643 -9.557 1.502 1.00 98.44 223 VAL A CA 1
ATOM 1749 C C . VAL A 1 223 ? -13.986 -9.805 2.206 1.00 98.44 223 VAL A C 1
ATOM 1751 O O . VAL A 1 223 ? -14.309 -9.143 3.196 1.00 98.44 223 VAL A O 1
ATOM 1754 N N . ARG A 1 224 ? -14.778 -10.786 1.749 1.00 98.62 224 ARG A N 1
ATOM 1755 C CA . ARG A 1 224 ? -16.039 -11.165 2.417 1.00 98.62 224 ARG A CA 1
ATOM 1756 C C . ARG A 1 224 ? -15.806 -11.726 3.820 1.00 98.62 224 ARG A C 1
ATOM 1758 O O . ARG A 1 224 ? -16.612 -11.465 4.714 1.00 98.62 224 ARG A O 1
ATOM 1765 N N . SER A 1 225 ? -14.720 -12.468 4.013 1.00 98.44 225 SER A N 1
ATOM 1766 C CA . SER A 1 225 ? -14.354 -13.045 5.309 1.00 98.44 225 SER A CA 1
ATOM 1767 C C . SER A 1 225 ? -14.004 -11.964 6.333 1.00 98.44 225 SER A C 1
ATOM 1769 O O . SER A 1 225 ? -14.490 -12.042 7.458 1.00 98.44 225 SER A O 1
ATOM 1771 N N . LEU A 1 226 ? -13.291 -10.904 5.929 1.00 98.62 226 LEU A N 1
ATOM 1772 C CA . LEU A 1 226 ? -13.016 -9.741 6.788 1.00 98.62 226 LEU A CA 1
ATOM 1773 C C . LEU A 1 226 ? -14.307 -9.091 7.300 1.00 98.62 226 LEU A C 1
ATOM 1775 O O . LEU A 1 226 ? -14.461 -8.852 8.495 1.00 98.62 226 LEU A O 1
ATOM 1779 N N . ARG A 1 227 ? -15.281 -8.866 6.408 1.00 97.94 227 ARG A N 1
ATOM 1780 C CA . ARG A 1 227 ? -16.587 -8.320 6.804 1.00 97.94 227 ARG A CA 1
ATOM 1781 C C . ARG A 1 227 ? -17.320 -9.251 7.771 1.00 97.94 227 ARG A C 1
ATOM 1783 O O . ARG A 1 227 ? -17.918 -8.786 8.737 1.00 97.94 227 ARG A O 1
ATOM 1790 N N . LYS A 1 228 ? -17.286 -10.563 7.520 1.00 98.06 228 LYS A N 1
ATOM 1791 C CA . LYS A 1 228 ? -17.918 -11.565 8.393 1.00 98.06 228 LYS A CA 1
ATOM 1792 C C . LYS A 1 228 ? -17.281 -11.599 9.789 1.00 98.06 228 LYS A C 1
ATOM 1794 O O . LYS A 1 228 ? -17.996 -11.854 10.752 1.00 98.06 228 LYS A O 1
ATOM 1799 N N . ALA A 1 229 ? -15.984 -11.312 9.895 1.00 97.56 229 ALA A N 1
ATOM 1800 C CA . ALA A 1 229 ? -15.261 -11.187 11.162 1.00 97.56 229 ALA A CA 1
ATOM 1801 C C . ALA A 1 229 ? -15.577 -9.884 11.931 1.00 97.56 229 ALA A C 1
ATOM 1803 O O . ALA A 1 229 ? -15.139 -9.718 13.064 1.00 97.56 229 ALA A O 1
ATOM 1804 N N . GLY A 1 230 ? -16.372 -8.972 11.357 1.00 97.06 230 GLY A N 1
ATOM 1805 C CA . GLY A 1 230 ? -16.761 -7.713 12.000 1.00 97.06 230 GLY A CA 1
ATOM 1806 C C . GLY A 1 230 ? -15.859 -6.526 11.656 1.00 97.06 230 GLY A C 1
ATOM 1807 O O . GLY A 1 230 ? -15.992 -5.463 12.260 1.00 97.06 230 GLY A O 1
ATOM 1808 N N . HIS A 1 231 ? -14.959 -6.671 10.681 1.00 98.62 231 HIS A N 1
ATOM 1809 C CA . HIS A 1 231 ? -14.191 -5.551 10.145 1.00 98.62 231 HIS A CA 1
ATOM 1810 C C . HIS A 1 231 ? -14.982 -4.752 9.101 1.00 98.62 231 HIS A C 1
ATOM 1812 O O . HIS A 1 231 ? -15.907 -5.257 8.458 1.00 98.62 231 HIS A O 1
ATOM 1818 N N . ILE A 1 232 ? -14.575 -3.500 8.888 1.00 98.56 232 ILE A N 1
ATOM 1819 C CA . ILE A 1 232 ? -15.136 -2.638 7.843 1.00 98.56 232 ILE A CA 1
ATOM 1820 C C . ILE A 1 232 ? -14.320 -2.821 6.563 1.00 98.56 232 ILE A C 1
ATOM 1822 O O . ILE A 1 232 ? -13.090 -2.850 6.598 1.00 98.56 232 ILE A O 1
ATOM 1826 N N . VAL A 1 233 ? -15.000 -2.902 5.420 1.00 98.31 233 VAL A N 1
ATOM 1827 C CA . VAL A 1 233 ? -14.366 -2.874 4.097 1.00 98.31 233 VAL A CA 1
ATOM 1828 C C . VAL A 1 233 ? -14.808 -1.607 3.377 1.00 98.31 233 VAL A C 1
ATOM 1830 O O . VAL A 1 233 ? -16.001 -1.402 3.157 1.00 98.31 233 VAL A O 1
ATOM 1833 N N . GLY A 1 234 ? -13.842 -0.764 3.021 1.00 97.12 234 GLY A N 1
ATOM 1834 C CA . GLY A 1 234 ? -14.042 0.469 2.265 1.00 97.12 234 GLY A CA 1
ATOM 1835 C C . GLY A 1 234 ? -13.410 0.400 0.875 1.00 97.12 234 GLY A C 1
ATOM 1836 O O . GLY A 1 234 ? -12.631 -0.501 0.567 1.00 97.12 234 GLY A O 1
ATOM 1837 N N . SER A 1 235 ? -13.725 1.377 0.024 1.00 95.94 235 SER A N 1
ATOM 1838 C CA . SER A 1 235 ? -13.079 1.504 -1.286 1.00 95.94 235 SER A CA 1
ATOM 1839 C C . SER A 1 235 ? -11.768 2.277 -1.169 1.00 95.94 235 SER A C 1
ATOM 1841 O O . SER A 1 235 ? -11.741 3.367 -0.601 1.00 95.94 235 SER A O 1
ATOM 1843 N N . HIS A 1 236 ? -10.706 1.747 -1.774 1.00 96.88 236 HIS A N 1
ATOM 1844 C CA . HIS A 1 236 ? -9.489 2.488 -2.097 1.00 96.88 236 HIS A CA 1
ATOM 1845 C C . HIS A 1 236 ? -9.430 2.801 -3.593 1.00 96.88 236 HIS A C 1
ATOM 1847 O O . HIS A 1 236 ? -8.392 2.657 -4.232 1.00 96.88 236 HIS A O 1
ATOM 1853 N N . THR A 1 237 ? -10.568 3.229 -4.154 1.00 95.38 237 THR A N 1
ATOM 1854 C CA . THR A 1 237 ? -10.806 3.483 -5.586 1.00 95.38 237 THR A CA 1
ATOM 1855 C C . THR A 1 237 ? -10.803 2.224 -6.469 1.00 95.38 237 THR A C 1
ATOM 1857 O O . THR A 1 237 ? -10.586 1.102 -6.010 1.00 95.38 237 THR A O 1
ATOM 1860 N N . LEU A 1 238 ? -11.075 2.414 -7.766 1.00 93.69 238 LEU A N 1
ATOM 1861 C CA . LEU A 1 238 ? -11.096 1.333 -8.748 1.00 93.69 238 LEU A CA 1
ATOM 1862 C C . LEU A 1 238 ? -9.682 0.852 -9.113 1.00 93.69 238 LEU A C 1
ATOM 1864 O O . LEU A 1 238 ? -9.424 -0.344 -9.102 1.00 93.69 238 LEU A O 1
ATOM 1868 N N . SER A 1 239 ? -8.762 1.766 -9.435 1.00 90.50 239 SER A N 1
ATOM 1869 C CA . SER A 1 239 ? -7.445 1.435 -10.009 1.00 90.50 239 SER A CA 1
ATOM 1870 C C . SER A 1 239 ? -6.267 2.136 -9.324 1.00 90.50 239 SER A C 1
ATOM 1872 O O . SER A 1 239 ? -5.188 2.216 -9.906 1.00 90.50 239 SER A O 1
ATOM 1874 N N . HIS A 1 240 ? -6.477 2.688 -8.127 1.00 92.94 240 HIS A N 1
ATOM 1875 C CA . HIS A 1 240 ? -5.507 3.525 -7.418 1.00 92.94 240 HIS A CA 1
ATOM 1876 C C . HIS A 1 240 ? -5.018 4.756 -8.239 1.00 92.94 240 HIS A C 1
ATOM 1878 O O . HIS A 1 240 ? -3.810 5.023 -8.303 1.00 92.94 240 HIS A O 1
ATOM 1884 N N . PRO A 1 241 ? -5.905 5.524 -8.914 1.00 91.88 241 PRO A N 1
ATOM 1885 C CA . PRO A 1 241 ? -5.531 6.817 -9.474 1.00 91.88 241 PRO A CA 1
ATOM 1886 C C . PRO A 1 241 ? -5.243 7.825 -8.354 1.00 91.88 241 PRO A C 1
ATOM 1888 O O . PRO A 1 241 ? -5.787 7.732 -7.252 1.00 91.88 241 PRO A O 1
ATOM 1891 N N . ASN A 1 242 ? -4.441 8.843 -8.651 1.00 90.12 242 ASN A N 1
ATOM 1892 C CA . ASN A 1 242 ? -4.356 10.002 -7.773 1.00 90.12 242 ASN A CA 1
ATOM 1893 C C . ASN A 1 242 ? -5.612 10.864 -7.962 1.00 90.12 242 ASN A C 1
ATOM 1895 O O . ASN A 1 242 ? -5.820 11.432 -9.035 1.00 90.12 242 ASN A O 1
ATOM 1899 N N . LEU A 1 243 ? -6.431 10.975 -6.914 1.00 89.00 243 LEU A N 1
ATOM 1900 C CA . LEU A 1 243 ? -7.693 11.719 -6.953 1.00 89.00 243 LEU A CA 1
ATOM 1901 C C . LEU A 1 243 ? -7.512 13.206 -7.296 1.00 89.00 243 LEU A C 1
ATOM 1903 O O . LEU A 1 243 ? -8.428 13.804 -7.847 1.00 89.00 243 LEU A O 1
ATOM 1907 N N . ALA A 1 244 ? -6.336 13.792 -7.043 1.00 89.31 244 ALA A N 1
ATOM 1908 C CA . ALA A 1 244 ? -6.040 15.176 -7.425 1.00 89.31 244 ALA A CA 1
ATOM 1909 C C . ALA A 1 244 ? -5.972 15.397 -8.952 1.00 89.31 244 ALA A C 1
ATOM 1911 O O . ALA A 1 244 ? -5.959 16.539 -9.405 1.00 89.31 244 ALA A O 1
ATOM 1912 N N . HIS A 1 245 ? -5.911 14.319 -9.740 1.00 84.88 245 HIS A N 1
ATOM 1913 C CA . HIS A 1 245 ? -5.784 14.348 -11.200 1.00 84.88 245 HIS A CA 1
ATOM 1914 C C . HIS A 1 245 ? -6.956 13.664 -11.920 1.00 84.88 245 HIS A C 1
ATOM 1916 O O . HIS A 1 245 ? -6.855 13.363 -13.109 1.00 84.88 245 HIS A O 1
ATOM 1922 N N . ILE A 1 246 ? -8.061 13.403 -11.216 1.00 82.06 246 ILE A N 1
ATOM 1923 C CA . ILE A 1 246 ? -9.307 12.937 -11.834 1.00 82.06 246 ILE A CA 1
ATOM 1924 C C . ILE A 1 246 ? -10.164 14.162 -12.149 1.00 82.06 246 ILE A C 1
ATOM 1926 O O . ILE A 1 246 ? -10.458 14.953 -11.255 1.00 82.06 246 ILE A O 1
ATOM 1930 N N . THR A 1 247 ? -10.529 14.310 -13.421 1.00 67.12 247 THR A N 1
ATOM 1931 C CA . THR A 1 247 ? -11.464 15.322 -13.934 1.00 67.12 247 THR A CA 1
ATOM 1932 C C . THR A 1 247 ? -12.877 14.780 -14.019 1.00 67.12 247 THR A C 1
ATOM 1934 O O . THR A 1 247 ? -12.995 13.606 -14.445 1.00 67.12 247 THR A O 1
#